Protein AF-A0A7S0F4C8-F1 (afdb_monomer)

Mean predicted aligned error: 11.94 Å

pLDDT: mean 73.4, std 19.39, range [22.91, 93.75]

Nearest PDB structures (foldseek):
  5lt9-assembly2_B  TM=7.303E-01  e=6.653E-06  Pseudomonas aeruginosa
  7k5n-assembly1_A-2  TM=6.698E-01  e=3.961E-06  Aeromonas caviae
  5lt9-assembly1_A  TM=7.091E-01  e=1.491E-05  Pseudomonas aeruginosa
  7w0w-assembly1_A  TM=8.535E-01  e=3.547E-04  Bacillus velezensis
  6mni-assembly1_B  TM=5.754E-01  e=1.882E-04  Pseudomonas syringae pv. actinidiae

InterPro domains:
  IPR013680 Voltage-dependent calcium channel, alpha-2/delta subunit, conserved region [PF08473] (16-188)
  IPR051173 Voltage-dependent calcium channel subunit alpha-2/delta [PTHR10166] (6-177)

Structure (mmCIF, N/CA/C/O backbone):
data_AF-A0A7S0F4C8-F1
#
_entry.id   AF-A0A7S0F4C8-F1
#
loop_
_atom_site.group_PDB
_atom_site.id
_atom_site.type_symbol
_atom_site.label_atom_id
_atom_site.label_alt_id
_atom_site.label_comp_id
_atom_site.label_asym_id
_atom_site.label_entity_id
_atom_site.label_seq_id
_atom_site.pdbx_PDB_ins_code
_atom_site.Cartn_x
_atom_site.Cartn_y
_atom_site.Cartn_z
_atom_site.occupancy
_atom_site.B_iso_or_equiv
_atom_site.auth_seq_id
_atom_site.auth_comp_id
_atom_site.auth_asym_id
_atom_site.auth_atom_id
_atom_site.pdbx_PDB_model_num
ATOM 1 N N . SER A 1 1 ? 18.163 10.941 -30.262 1.00 33.41 1 SER A N 1
ATOM 2 C CA . SER A 1 1 ? 17.916 10.508 -28.875 1.00 33.41 1 SER A CA 1
ATOM 3 C C . SER A 1 1 ? 16.804 11.375 -28.315 1.00 33.41 1 SER A C 1
ATOM 5 O O . SER A 1 1 ? 16.919 12.592 -28.351 1.00 33.41 1 SER A O 1
ATOM 7 N N . LEU A 1 2 ? 15.683 10.782 -27.909 1.00 24.12 2 LEU A N 1
ATOM 8 C CA . LEU A 1 2 ? 14.577 11.522 -27.297 1.00 24.12 2 LEU A CA 1
ATOM 9 C C . LEU A 1 2 ? 14.728 11.397 -25.779 1.00 24.12 2 LEU A C 1
ATOM 11 O O . LEU A 1 2 ? 14.494 10.332 -25.219 1.00 24.12 2 LEU A O 1
ATOM 15 N N . SER A 1 3 ? 15.211 12.470 -25.154 1.00 22.91 3 SER A N 1
ATOM 16 C CA . SER A 1 3 ? 15.301 12.618 -23.702 1.00 22.91 3 SER A CA 1
ATOM 17 C C . SER A 1 3 ? 13.947 13.083 -23.186 1.00 22.91 3 SER A C 1
ATOM 19 O O . SER A 1 3 ? 13.523 14.192 -23.509 1.00 22.91 3 SER A O 1
ATOM 21 N N . TRP A 1 4 ? 13.277 12.256 -22.390 1.00 25.80 4 TRP A N 1
ATOM 22 C CA . TRP A 1 4 ? 12.102 12.673 -21.633 1.00 25.80 4 TRP A CA 1
ATOM 23 C C . TRP A 1 4 ? 12.551 13.063 -20.230 1.00 25.80 4 TRP A C 1
ATOM 25 O O . TRP A 1 4 ? 12.993 12.218 -19.457 1.00 25.80 4 TRP A O 1
ATOM 35 N N . SER A 1 5 ? 12.451 14.350 -19.915 1.00 24.89 5 SER A N 1
ATOM 36 C CA . SER A 1 5 ? 12.674 14.874 -18.569 1.00 24.89 5 SER A CA 1
ATOM 37 C C . SER A 1 5 ? 11.317 15.202 -17.960 1.00 24.89 5 SER A C 1
ATOM 39 O O . SER A 1 5 ? 10.565 15.996 -18.526 1.00 24.89 5 SER A O 1
ATOM 41 N N . ILE A 1 6 ? 10.995 14.616 -16.807 1.00 34.00 6 ILE A N 1
ATOM 42 C CA . ILE A 1 6 ? 9.865 15.072 -15.994 1.00 34.00 6 ILE A CA 1
ATOM 43 C C . ILE A 1 6 ? 10.335 16.350 -15.300 1.00 34.00 6 ILE A C 1
ATOM 45 O O . ILE A 1 6 ? 11.079 16.300 -14.325 1.00 34.00 6 ILE A O 1
ATOM 49 N N . VAL A 1 7 ? 9.962 17.502 -15.854 1.00 31.48 7 VAL A N 1
ATOM 50 C CA . VAL A 1 7 ? 10.198 18.808 -15.232 1.00 31.48 7 VAL A CA 1
ATOM 51 C C . VAL A 1 7 ? 8.976 19.128 -14.370 1.00 31.48 7 VAL A C 1
ATOM 53 O O . VAL A 1 7 ? 7.895 19.323 -14.930 1.00 31.48 7 VAL A O 1
ATOM 56 N N . PRO A 1 8 ? 9.090 19.194 -13.032 1.00 35.38 8 PRO A N 1
ATOM 57 C CA . PRO A 1 8 ? 8.028 19.766 -12.227 1.00 35.38 8 PRO A CA 1
ATOM 58 C C . PRO A 1 8 ? 7.994 21.270 -12.511 1.00 35.38 8 PRO A C 1
ATOM 60 O O . PRO A 1 8 ? 8.950 21.994 -12.236 1.00 35.38 8 PRO A O 1
ATOM 63 N N . SER A 1 9 ? 6.907 21.741 -13.117 1.00 33.38 9 SER A N 1
ATOM 64 C CA . SER A 1 9 ? 6.678 23.163 -13.351 1.00 33.38 9 SER A CA 1
ATOM 65 C C . SER A 1 9 ? 6.459 23.869 -12.013 1.00 33.38 9 SER A C 1
ATOM 67 O O . SER A 1 9 ? 5.378 23.791 -11.428 1.00 33.38 9 SER A O 1
ATOM 69 N N . SER A 1 10 ? 7.483 24.558 -11.518 1.00 43.56 10 SER A N 1
ATOM 70 C CA . SER A 1 10 ? 7.377 25.474 -10.391 1.00 43.56 10 SER A CA 1
ATOM 71 C C . SER A 1 10 ? 6.980 26.864 -10.883 1.00 43.56 10 SER A C 1
ATOM 73 O O . SER A 1 10 ? 7.823 27.623 -11.333 1.00 43.56 10 SER A O 1
ATOM 75 N N . THR A 1 11 ? 5.701 27.218 -10.754 1.00 37.53 11 THR A N 1
ATOM 76 C CA . THR A 1 11 ? 5.249 28.611 -10.561 1.00 37.53 11 THR A CA 1
ATOM 77 C C . THR A 1 11 ? 3.772 28.613 -10.177 1.00 37.53 11 THR A C 1
ATOM 79 O O . THR A 1 11 ? 2.928 28.460 -11.049 1.00 37.53 11 THR A O 1
ATOM 82 N N . THR A 1 12 ? 3.466 28.763 -8.886 1.00 32.03 12 THR A N 1
ATOM 83 C CA . THR A 1 12 ? 2.734 29.919 -8.322 1.00 32.03 12 THR A CA 1
ATOM 84 C C . THR A 1 12 ? 2.506 29.702 -6.827 1.00 32.03 12 THR A C 1
ATOM 86 O O . THR A 1 12 ? 2.021 28.664 -6.391 1.00 32.03 12 THR A O 1
ATOM 89 N N . THR A 1 13 ? 2.880 30.707 -6.044 1.00 42.06 13 THR A N 1
ATOM 90 C CA . THR A 1 13 ? 2.649 30.837 -4.607 1.00 42.06 13 THR A CA 1
ATOM 91 C C . THR A 1 13 ? 1.155 30.881 -4.280 1.00 42.06 13 THR A C 1
ATOM 93 O O . THR A 1 13 ? 0.488 31.867 -4.589 1.00 42.06 13 THR A O 1
ATOM 96 N N . SER A 1 14 ? 0.650 29.869 -3.577 1.00 32.00 14 SER A N 1
ATOM 97 C CA . SER A 1 14 ? -0.510 29.997 -2.691 1.00 32.00 14 SER A CA 1
ATOM 98 C C . SER A 1 14 ? -0.402 28.963 -1.575 1.00 32.00 14 SER A C 1
ATOM 100 O O . SER A 1 14 ? -0.174 27.784 -1.831 1.00 32.00 14 SER A O 1
ATOM 102 N N . SER A 1 15 ? -0.537 29.429 -0.340 1.00 41.19 15 SER A N 1
ATOM 103 C CA . SER A 1 15 ? -0.490 28.684 0.916 1.00 41.19 15 SER A CA 1
ATOM 104 C C . SER A 1 15 ? -1.415 27.459 0.942 1.00 41.19 15 SER A C 1
ATOM 106 O O . SER A 1 15 ? -2.567 27.538 1.364 1.00 41.19 15 SER A O 1
ATOM 108 N N . SER A 1 16 ? -0.883 26.312 0.542 1.00 36.19 16 SER A N 1
ATOM 109 C CA . SER A 1 16 ? -1.373 24.988 0.913 1.00 36.19 16 SER A CA 1
ATOM 110 C C . SER A 1 16 ? -0.135 24.113 1.029 1.00 36.19 16 SER A C 1
ATOM 112 O O . SER A 1 16 ? 0.610 24.008 0.057 1.00 36.19 16 SER A O 1
ATOM 114 N N . SER A 1 17 ? 0.146 23.570 2.214 1.00 43.47 17 SER A N 1
ATOM 115 C CA . SER A 1 17 ? 1.200 22.571 2.420 1.00 43.47 17 SER A CA 1
ATOM 116 C C . SER A 1 17 ? 0.893 21.394 1.497 1.00 43.47 17 SER A C 1
ATOM 118 O O . SER A 1 17 ? -0.050 20.634 1.728 1.00 43.47 17 SER A O 1
ATOM 120 N N . SER A 1 18 ? 1.574 21.379 0.358 1.00 44.31 18 SER A N 1
ATOM 121 C CA . SER A 1 18 ? 1.142 20.655 -0.828 1.00 44.31 18 SER A CA 1
ATOM 122 C C . SER A 1 18 ? 1.469 19.172 -0.686 1.00 44.31 18 SER A C 1
ATOM 124 O O . SER A 1 18 ? 2.485 18.818 -0.096 1.00 44.31 18 SER A O 1
ATOM 126 N N . LEU A 1 19 ? 0.636 18.293 -1.255 1.00 49.34 19 LEU A N 1
ATOM 127 C CA . LEU A 1 19 ? 0.838 16.834 -1.291 1.00 49.34 19 LEU A CA 1
ATOM 128 C C . LEU A 1 19 ? 2.269 16.389 -1.666 1.00 49.34 19 LEU A C 1
ATOM 130 O O . LEU A 1 19 ? 2.651 15.266 -1.348 1.00 49.34 19 LEU A O 1
ATOM 134 N N . GLN A 1 20 ? 3.048 17.255 -2.320 1.00 55.69 20 GLN A N 1
ATOM 135 C CA . GLN A 1 20 ? 4.439 17.017 -2.699 1.00 55.69 20 GLN A CA 1
ATOM 136 C C . GLN A 1 20 ? 5.373 16.785 -1.502 1.00 55.69 20 GLN A C 1
ATOM 138 O O . GLN A 1 20 ? 6.298 15.992 -1.639 1.00 55.69 20 GLN A O 1
ATOM 143 N N . ASP A 1 21 ? 5.110 17.371 -0.329 1.00 60.28 21 ASP A N 1
ATOM 144 C CA . ASP A 1 21 ? 5.998 17.229 0.842 1.00 60.28 21 ASP A CA 1
ATOM 145 C C . ASP A 1 21 ? 5.898 15.847 1.514 1.00 60.28 21 ASP A C 1
ATOM 147 O O . ASP A 1 21 ? 6.783 15.450 2.270 1.00 60.28 21 ASP A O 1
ATOM 151 N N . ASN A 1 22 ? 4.830 15.091 1.233 1.00 67.06 22 ASN A N 1
ATOM 152 C CA . ASN A 1 22 ? 4.567 13.793 1.865 1.00 67.06 22 ASN A CA 1
ATOM 153 C C . ASN A 1 22 ? 4.733 12.600 0.907 1.00 67.06 22 ASN A C 1
ATOM 155 O O . ASN A 1 22 ? 4.557 11.442 1.306 1.00 67.06 22 ASN A O 1
ATOM 159 N N . VAL A 1 23 ? 5.079 12.874 -0.354 1.00 77.25 23 VAL A N 1
ATOM 160 C CA . VAL A 1 23 ? 5.494 11.860 -1.323 1.00 77.25 23 VAL A CA 1
ATOM 161 C C . VAL A 1 23 ? 6.977 11.596 -1.124 1.00 77.25 23 VAL A C 1
ATOM 163 O O . VAL A 1 23 ? 7.822 12.452 -1.355 1.00 77.25 23 VAL A O 1
ATOM 166 N N . GLN A 1 24 ? 7.287 10.378 -0.703 1.00 78.88 24 GLN A N 1
ATOM 167 C CA . GLN A 1 24 ? 8.646 9.971 -0.393 1.00 78.88 24 GLN A CA 1
ATOM 168 C C . GLN A 1 24 ? 9.428 9.620 -1.663 1.00 78.88 24 GLN A C 1
ATOM 170 O O . GLN A 1 24 ? 10.589 9.989 -1.820 1.00 78.88 24 GLN A O 1
ATOM 175 N N . SER A 1 25 ? 8.802 8.889 -2.585 1.00 83.06 25 SER A N 1
ATOM 176 C CA . SER A 1 25 ? 9.391 8.620 -3.899 1.00 83.06 25 SER A CA 1
ATOM 177 C C . SER A 1 25 ? 8.338 8.275 -4.936 1.00 83.06 25 SER A C 1
ATOM 179 O O . SER A 1 25 ? 7.313 7.682 -4.613 1.00 83.06 25 SER A O 1
ATOM 181 N N . ILE A 1 26 ? 8.618 8.612 -6.188 1.00 88.12 26 ILE A N 1
ATOM 182 C CA . ILE A 1 26 ? 7.882 8.165 -7.371 1.00 88.12 26 ILE A CA 1
ATOM 183 C C . ILE A 1 26 ? 8.816 7.245 -8.144 1.00 88.12 26 ILE A C 1
ATOM 185 O O . ILE A 1 26 ? 10.002 7.547 -8.277 1.00 88.12 26 ILE A O 1
ATOM 189 N N . PHE A 1 27 ? 8.306 6.132 -8.651 1.00 88.88 27 PHE A N 1
ATOM 190 C CA . PHE A 1 27 ? 9.119 5.175 -9.383 1.00 88.88 27 PHE A CA 1
ATOM 191 C C . PHE A 1 27 ? 8.388 4.564 -10.567 1.00 88.88 27 PHE A C 1
ATOM 193 O O . PHE A 1 27 ? 7.161 4.493 -10.602 1.00 88.88 27 PHE A O 1
ATOM 200 N N . LEU A 1 28 ? 9.180 4.090 -11.518 1.00 91.50 28 LEU A N 1
ATOM 201 C CA . LEU A 1 28 ? 8.763 3.293 -12.656 1.00 91.50 28 LEU A CA 1
ATOM 202 C C . LEU A 1 28 ? 9.700 2.090 -12.742 1.00 91.50 28 LEU A C 1
ATOM 204 O O . LEU A 1 28 ? 10.906 2.264 -12.893 1.00 91.50 28 LEU A O 1
ATOM 208 N N . ALA A 1 29 ? 9.143 0.891 -12.657 1.00 90.69 29 ALA A N 1
ATOM 209 C CA . ALA A 1 29 ? 9.857 -0.349 -12.913 1.00 90.69 29 ALA A CA 1
ATOM 210 C C . ALA A 1 29 ? 9.352 -0.966 -14.210 1.00 90.69 29 ALA A C 1
ATOM 212 O O . ALA A 1 29 ? 8.165 -1.261 -14.337 1.00 90.69 29 ALA A O 1
ATOM 213 N N . CYS A 1 30 ? 10.244 -1.136 -15.170 1.00 90.31 30 CYS A N 1
ATOM 214 C CA . CYS A 1 30 ? 9.946 -1.692 -16.478 1.00 90.31 30 CYS A CA 1
ATOM 215 C C . CYS A 1 30 ? 9.835 -3.226 -16.430 1.00 90.31 30 CYS A C 1
ATOM 217 O O . CYS A 1 30 ? 10.203 -3.868 -15.445 1.00 90.31 30 CYS A O 1
ATOM 219 N N . ASP A 1 31 ? 9.286 -3.823 -17.488 1.00 89.12 31 ASP A N 1
ATOM 220 C CA . ASP A 1 31 ? 9.198 -5.283 -17.668 1.00 89.12 31 ASP A CA 1
ATOM 221 C C . ASP A 1 31 ? 10.561 -5.964 -17.884 1.00 89.12 31 ASP A C 1
ATOM 223 O O . ASP A 1 31 ? 10.680 -7.173 -17.710 1.00 89.12 31 ASP A O 1
ATOM 227 N N . ASP A 1 32 ? 11.591 -5.190 -18.220 1.00 87.62 32 ASP A N 1
ATOM 228 C CA . ASP A 1 32 ? 12.968 -5.633 -18.448 1.00 87.62 32 ASP A CA 1
ATOM 229 C C . ASP A 1 32 ? 13.883 -5.512 -17.213 1.00 87.62 32 ASP A C 1
ATOM 231 O O . ASP A 1 32 ? 15.088 -5.743 -17.313 1.00 87.62 32 ASP A O 1
ATOM 235 N N . GLY A 1 33 ? 13.328 -5.148 -16.053 1.00 85.19 33 GLY A N 1
ATOM 236 C CA . GLY A 1 33 ? 14.079 -4.988 -14.805 1.00 85.19 33 GLY A CA 1
ATOM 237 C C . GLY A 1 33 ? 14.736 -3.619 -14.628 1.00 85.19 33 GLY A C 1
ATOM 238 O O . GLY A 1 33 ? 15.296 -3.349 -13.565 1.00 85.19 33 GLY A O 1
ATOM 239 N N . VAL A 1 34 ? 14.637 -2.714 -15.608 1.00 87.19 34 VAL A N 1
ATOM 240 C CA . VAL A 1 34 ? 15.100 -1.333 -15.433 1.00 87.19 34 VAL A CA 1
ATOM 241 C C . VAL A 1 34 ? 14.180 -0.599 -14.463 1.00 87.19 34 VAL A C 1
ATOM 243 O O . VAL A 1 34 ? 12.956 -0.626 -14.594 1.00 87.19 34 VAL A O 1
ATOM 246 N N . MET A 1 35 ? 14.769 0.116 -13.506 1.00 86.62 35 MET A N 1
ATOM 247 C CA . MET A 1 35 ? 14.034 0.909 -12.529 1.00 86.62 35 MET A CA 1
ATOM 248 C C . MET A 1 35 ? 14.494 2.363 -12.529 1.00 86.62 35 MET A C 1
ATOM 250 O O . MET A 1 35 ? 15.685 2.665 -12.475 1.00 86.62 35 MET A O 1
ATOM 254 N N . LEU A 1 36 ? 13.526 3.272 -12.548 1.00 87.31 36 LEU A N 1
ATOM 255 C CA . LEU A 1 36 ? 13.719 4.704 -12.373 1.00 87.31 36 LEU A CA 1
ATOM 256 C C . LEU A 1 36 ? 13.015 5.138 -11.091 1.00 87.31 36 LEU A C 1
ATOM 258 O O . LEU A 1 36 ? 11.861 4.781 -10.865 1.00 87.31 36 LEU A O 1
ATOM 262 N N . ILE A 1 37 ? 13.694 5.929 -10.266 1.00 85.38 37 ILE A N 1
ATOM 263 C CA . ILE A 1 37 ? 13.174 6.444 -8.999 1.00 85.38 37 ILE A CA 1
ATOM 264 C C . ILE A 1 37 ? 13.490 7.933 -8.868 1.00 85.38 37 ILE A C 1
ATOM 266 O O . ILE A 1 37 ? 14.560 8.395 -9.269 1.00 85.38 37 ILE A O 1
ATOM 270 N N . PHE A 1 38 ? 12.567 8.684 -8.280 1.00 81.88 38 PHE A N 1
ATOM 271 C CA . PHE A 1 38 ? 12.762 10.073 -7.902 1.00 81.88 38 PHE A CA 1
ATOM 272 C C . PHE A 1 38 ? 12.271 10.316 -6.464 1.00 81.88 38 PHE A C 1
ATOM 274 O O . PHE A 1 38 ? 11.153 9.902 -6.153 1.00 81.88 38 PHE A O 1
ATOM 281 N N . PRO A 1 39 ? 13.043 11.002 -5.598 1.00 79.69 39 PRO A N 1
ATOM 282 C CA . PRO A 1 39 ? 14.425 11.437 -5.822 1.00 79.69 39 PRO A CA 1
ATOM 283 C C . PRO A 1 39 ? 15.365 10.235 -6.011 1.00 79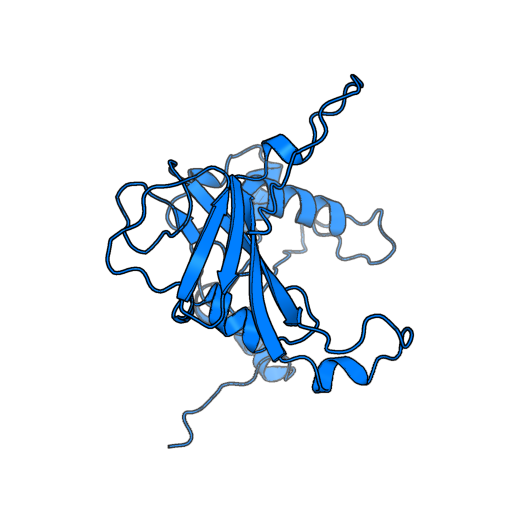.69 39 PRO A C 1
ATOM 285 O O . PRO A 1 39 ? 15.044 9.128 -5.582 1.00 79.69 39 PRO A O 1
ATOM 288 N N . GLY A 1 40 ? 16.494 10.447 -6.694 1.00 71.94 40 GLY A N 1
ATOM 289 C CA . GLY A 1 40 ? 17.472 9.388 -6.963 1.00 71.94 40 GLY A CA 1
ATOM 290 C C . GLY A 1 40 ? 17.999 8.762 -5.669 1.00 71.94 40 GLY A C 1
ATOM 291 O O . GLY A 1 40 ? 18.259 9.472 -4.696 1.00 71.94 40 GLY A O 1
ATOM 292 N N . GLN A 1 41 ? 18.134 7.437 -5.652 1.00 68.69 41 GLN A N 1
ATOM 293 C CA . GLN A 1 41 ? 18.539 6.661 -4.477 1.00 68.69 41 GLN A CA 1
ATOM 294 C C . GLN A 1 41 ? 19.593 5.623 -4.849 1.00 68.69 41 GLN A C 1
ATOM 296 O O . GLN A 1 41 ? 19.694 5.219 -6.007 1.00 68.69 41 GLN A O 1
ATOM 301 N N . VAL A 1 42 ? 20.388 5.227 -3.857 1.00 64.94 42 VAL A N 1
ATOM 302 C CA . VAL A 1 42 ? 21.375 4.156 -4.002 1.00 64.94 42 VAL A CA 1
ATOM 303 C C . VAL A 1 42 ? 20.662 2.829 -3.783 1.00 64.94 42 VAL A C 1
ATOM 305 O O . VAL A 1 42 ? 19.989 2.651 -2.769 1.00 64.94 42 VAL A O 1
ATOM 308 N N . PHE A 1 43 ? 20.803 1.921 -4.742 1.00 64.06 43 PHE A N 1
ATOM 309 C CA . PHE A 1 43 ? 20.264 0.569 -4.674 1.00 64.06 43 PHE A CA 1
ATOM 310 C C . PHE A 1 43 ? 21.376 -0.426 -4.350 1.00 64.06 43 PHE A C 1
ATOM 312 O O . PHE A 1 43 ? 22.546 -0.152 -4.609 1.00 64.06 43 PHE A O 1
ATOM 319 N N . ASP A 1 44 ? 20.995 -1.572 -3.792 1.00 62.41 44 ASP A N 1
ATOM 320 C CA . ASP A 1 44 ? 21.871 -2.742 -3.742 1.00 62.41 44 ASP A CA 1
ATOM 321 C C . ASP A 1 44 ? 22.004 -3.335 -5.159 1.00 62.41 44 ASP A C 1
ATOM 323 O O . ASP A 1 44 ? 21.037 -3.346 -5.927 1.00 62.41 44 ASP A O 1
ATOM 327 N N . ASP A 1 45 ? 23.191 -3.827 -5.513 1.00 51.75 45 ASP A N 1
ATOM 328 C CA . ASP A 1 45 ? 23.586 -4.185 -6.886 1.00 51.75 45 ASP A CA 1
ATOM 329 C C . ASP A 1 45 ? 22.790 -5.375 -7.470 1.00 51.75 45 ASP A C 1
ATOM 331 O O . ASP A 1 45 ? 22.837 -5.634 -8.673 1.00 51.75 45 ASP A O 1
ATOM 335 N N . PHE A 1 46 ? 22.032 -6.099 -6.638 1.00 58.44 46 PHE A N 1
ATOM 336 C CA . PHE A 1 46 ? 21.293 -7.319 -7.008 1.00 58.44 46 PHE A CA 1
ATOM 337 C C . PHE A 1 46 ? 19.770 -7.174 -6.939 1.00 58.44 46 PHE A C 1
ATOM 339 O O . PHE A 1 46 ? 19.033 -8.164 -6.942 1.00 58.44 46 PHE A O 1
ATOM 346 N N . ALA A 1 47 ? 19.281 -5.945 -6.831 1.00 67.75 47 ALA A N 1
ATOM 347 C CA . ALA A 1 47 ? 17.889 -5.687 -6.528 1.00 67.75 47 ALA A CA 1
ATOM 348 C C . ALA A 1 47 ? 17.036 -5.648 -7.819 1.00 67.75 47 ALA A C 1
ATOM 350 O O . ALA A 1 47 ? 16.936 -4.620 -8.483 1.00 67.75 47 ALA A O 1
ATOM 351 N N . ASP A 1 48 ? 16.374 -6.763 -8.156 1.00 83.06 48 ASP A N 1
ATOM 352 C CA . ASP A 1 48 ? 15.423 -6.843 -9.279 1.00 83.06 48 ASP A CA 1
ATOM 353 C C . ASP A 1 48 ? 14.023 -6.321 -8.869 1.00 83.06 48 ASP A C 1
ATOM 355 O O . ASP A 1 48 ? 13.388 -6.899 -7.969 1.00 83.06 48 ASP A O 1
ATOM 359 N N . PRO A 1 49 ? 13.505 -5.248 -9.504 1.00 85.31 49 PRO A N 1
ATOM 360 C CA . PRO A 1 49 ? 12.181 -4.710 -9.204 1.00 85.31 49 PRO A CA 1
ATOM 361 C C . PRO A 1 49 ? 11.037 -5.650 -9.613 1.00 85.31 49 PRO A C 1
ATOM 363 O O . PRO A 1 49 ? 9.969 -5.600 -9.005 1.00 85.31 49 PRO A O 1
ATOM 366 N N . THR A 1 50 ? 11.237 -6.518 -10.610 1.00 88.00 50 THR A N 1
ATOM 367 C CA . THR A 1 50 ? 10.189 -7.407 -11.141 1.00 88.00 50 THR A CA 1
ATOM 368 C C . THR A 1 50 ? 9.833 -8.535 -10.175 1.00 88.00 50 THR A C 1
ATOM 370 O O . THR A 1 50 ? 8.713 -9.046 -10.181 1.00 88.00 50 THR A O 1
ATOM 373 N N . MET A 1 51 ? 10.762 -8.865 -9.278 1.00 87.06 51 MET A N 1
ATOM 374 C CA . MET A 1 51 ? 10.594 -9.876 -8.234 1.00 87.06 51 MET A CA 1
ATOM 375 C C . MET A 1 51 ? 9.951 -9.312 -6.962 1.00 87.06 51 MET A C 1
ATOM 377 O O . MET A 1 51 ? 9.672 -10.052 -6.016 1.00 87.06 51 MET A O 1
ATOM 381 N N . GLN A 1 52 ? 9.704 -8.002 -6.908 1.00 84.12 52 GLN A N 1
ATOM 382 C CA . GLN A 1 52 ? 9.138 -7.371 -5.725 1.00 84.12 52 GLN A CA 1
ATOM 383 C C . GLN A 1 52 ? 7.642 -7.652 -5.594 1.00 84.12 52 GLN A C 1
ATOM 385 O O . GLN A 1 52 ? 6.889 -7.615 -6.567 1.00 84.12 52 GLN A O 1
ATOM 390 N N . ARG A 1 53 ? 7.178 -7.839 -4.352 1.00 84.38 53 ARG A N 1
ATOM 391 C CA . ARG A 1 53 ? 5.758 -8.086 -4.053 1.00 84.38 53 ARG A CA 1
ATOM 392 C C . ARG A 1 53 ? 4.852 -7.001 -4.637 1.00 84.38 53 ARG A C 1
ATOM 394 O O . ARG A 1 53 ? 3.877 -7.333 -5.295 1.00 84.38 53 ARG A O 1
ATOM 401 N N . TRP A 1 54 ? 5.197 -5.721 -4.471 1.00 86.25 54 TRP A N 1
ATOM 402 C CA . TRP A 1 54 ? 4.404 -4.614 -5.022 1.00 86.25 54 TRP A CA 1
ATOM 403 C C . TRP A 1 54 ? 4.309 -4.671 -6.554 1.00 86.25 54 TRP A C 1
ATOM 405 O O . TRP A 1 54 ? 3.268 -4.322 -7.108 1.00 86.25 54 TRP A O 1
ATOM 415 N N . TYR A 1 55 ? 5.344 -5.158 -7.245 1.00 89.62 55 TYR A N 1
ATOM 416 C CA . TYR A 1 55 ? 5.347 -5.308 -8.699 1.00 89.62 55 TYR A CA 1
ATOM 417 C C . TYR A 1 55 ? 4.414 -6.448 -9.111 1.00 89.62 55 TYR A C 1
ATOM 419 O O . TYR A 1 55 ? 3.446 -6.234 -9.842 1.00 89.62 55 TYR A O 1
ATOM 427 N N . LEU A 1 56 ? 4.635 -7.638 -8.548 1.00 90.06 56 LEU A N 1
ATOM 428 C CA . LEU A 1 56 ? 3.848 -8.840 -8.828 1.00 90.06 56 LEU A CA 1
ATOM 429 C C . LEU A 1 56 ? 2.363 -8.651 -8.483 1.00 90.06 56 LEU A C 1
ATOM 431 O O . LEU A 1 56 ? 1.495 -8.969 -9.296 1.00 90.06 56 LEU A O 1
ATOM 435 N N . SER A 1 57 ? 2.056 -8.084 -7.314 1.00 87.81 57 SER A N 1
ATOM 436 C CA . SER A 1 57 ? 0.681 -7.796 -6.887 1.00 87.81 57 SER A CA 1
ATOM 437 C C . SER A 1 57 ? -0.011 -6.777 -7.794 1.00 87.81 57 SER A C 1
ATOM 439 O O . SER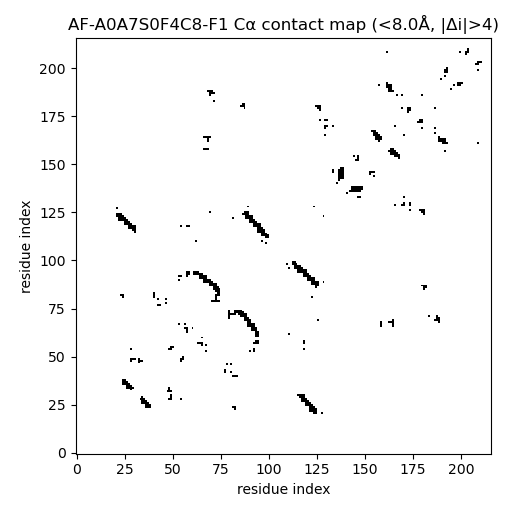 A 1 57 ? -1.228 -6.856 -7.966 1.00 87.81 57 SER A O 1
ATOM 441 N N . THR A 1 58 ? 0.742 -5.853 -8.402 1.00 90.50 58 THR A N 1
ATOM 442 C CA . THR A 1 58 ? 0.201 -4.888 -9.371 1.00 90.50 58 THR A CA 1
ATOM 443 C C . THR A 1 58 ? -0.072 -5.529 -10.723 1.00 90.50 58 THR A C 1
ATOM 445 O O . THR A 1 58 ? -1.119 -5.282 -11.318 1.00 90.50 58 THR A O 1
ATOM 448 N N . LEU A 1 59 ? 0.817 -6.409 -11.192 1.00 89.75 59 LEU A N 1
ATOM 449 C CA . LEU A 1 59 ? 0.610 -7.134 -12.446 1.00 89.75 59 LEU A CA 1
ATOM 450 C C . LEU A 1 59 ? -0.635 -8.020 -12.425 1.00 89.75 59 LEU A C 1
ATOM 452 O O . LEU A 1 59 ? -1.341 -8.107 -13.429 1.00 89.75 59 LEU A O 1
ATOM 456 N N . ARG A 1 60 ? -0.947 -8.641 -11.281 1.00 87.62 60 ARG A N 1
ATOM 457 C CA . ARG A 1 60 ? -2.176 -9.441 -11.130 1.00 87.62 60 ARG A CA 1
ATOM 458 C C . ARG A 1 60 ? -3.456 -8.603 -11.247 1.00 87.62 60 ARG A C 1
ATOM 460 O O . ARG A 1 60 ? -4.523 -9.158 -11.489 1.00 87.62 60 ARG A O 1
ATOM 467 N N . ARG A 1 61 ? -3.358 -7.278 -11.108 1.00 82.94 61 ARG A N 1
ATOM 468 C CA . ARG A 1 61 ? -4.478 -6.330 -11.077 1.00 82.94 61 ARG A CA 1
ATOM 469 C C . ARG A 1 61 ? -4.433 -5.355 -12.244 1.00 82.94 61 ARG A C 1
ATOM 471 O O . ARG A 1 61 ? -4.381 -4.134 -12.087 1.00 82.94 61 ARG A O 1
ATOM 478 N N . ALA A 1 62 ? -4.492 -5.911 -13.449 1.00 75.62 62 ALA A N 1
ATOM 479 C CA . ALA A 1 62 ? -4.514 -5.102 -14.654 1.00 75.62 62 ALA A CA 1
ATOM 480 C C . ALA A 1 62 ? -5.701 -4.118 -14.655 1.00 75.62 62 ALA A C 1
ATOM 482 O O . ALA A 1 62 ? -6.859 -4.512 -14.525 1.00 75.62 62 ALA A O 1
ATOM 483 N N . GLY A 1 63 ? -5.402 -2.824 -14.804 1.00 77.19 63 GLY A N 1
ATOM 484 C CA . GLY A 1 63 ? -6.406 -1.756 -14.850 1.00 77.19 63 GLY A CA 1
ATOM 485 C C . GLY A 1 63 ? -6.900 -1.251 -13.489 1.00 77.19 63 GLY A C 1
ATOM 486 O O . GLY A 1 63 ? -7.818 -0.433 -13.465 1.00 77.19 63 GLY A O 1
ATOM 487 N N . GLN A 1 64 ? -6.312 -1.693 -12.373 1.00 86.94 64 GLN A N 1
ATOM 488 C CA . GLN A 1 64 ? -6.659 -1.221 -11.029 1.00 86.94 64 GLN A CA 1
ATOM 489 C C . GLN A 1 64 ? -5.451 -0.617 -10.308 1.00 86.94 64 GLN A C 1
ATOM 491 O O . GLN A 1 64 ? -4.306 -1.007 -10.530 1.00 86.94 64 GLN A O 1
ATOM 496 N N . VAL A 1 65 ? -5.724 0.333 -9.411 1.00 90.81 65 VAL A N 1
ATOM 497 C CA . VAL A 1 65 ? -4.718 0.842 -8.473 1.00 90.81 65 VAL A CA 1
ATOM 498 C C . VAL A 1 65 ? -4.551 -0.169 -7.345 1.00 90.81 65 VAL A C 1
ATOM 500 O O . VAL A 1 65 ? -5.527 -0.591 -6.728 1.00 90.81 65 VAL A O 1
ATOM 503 N N . CYS A 1 66 ? -3.306 -0.534 -7.075 1.00 91.75 66 CYS A N 1
ATOM 504 C CA . CYS A 1 66 ? -2.913 -1.440 -6.011 1.00 91.75 66 CYS A CA 1
ATOM 505 C C . CYS A 1 66 ? -2.329 -0.656 -4.847 1.00 91.75 66 CYS A C 1
ATOM 507 O O . CYS A 1 66 ? -1.595 0.312 -5.040 1.00 91.75 66 CYS A O 1
ATOM 509 N N . ILE A 1 67 ? -2.639 -1.099 -3.635 1.00 93.44 67 ILE A N 1
ATOM 510 C CA . ILE A 1 67 ? -2.089 -0.546 -2.403 1.00 93.44 67 ILE A CA 1
ATOM 511 C C . ILE A 1 67 ? -1.403 -1.703 -1.697 1.00 93.44 67 ILE A C 1
ATOM 513 O O . ILE A 1 67 ? -2.044 -2.692 -1.355 1.00 93.44 67 ILE A O 1
ATOM 517 N N . SER A 1 68 ? -0.087 -1.604 -1.548 1.00 90.06 68 SER A N 1
ATOM 518 C CA . SER A 1 68 ? 0.699 -2.628 -0.869 1.00 90.06 68 SER A CA 1
ATOM 519 C C . SER A 1 68 ? 0.629 -2.432 0.647 1.00 90.06 68 SER A C 1
ATOM 521 O O . SER A 1 68 ? 0.589 -1.281 1.097 1.00 90.06 68 SER A O 1
ATOM 523 N N . PRO A 1 69 ? 0.683 -3.520 1.436 1.00 89.69 69 PRO A N 1
ATOM 524 C CA . PRO A 1 69 ? 0.786 -3.431 2.887 1.00 89.69 69 PRO A CA 1
ATOM 525 C C . PRO A 1 69 ? 1.966 -2.555 3.345 1.00 89.69 69 PRO A C 1
ATOM 527 O O . PRO A 1 69 ? 2.979 -2.473 2.633 1.00 89.69 69 PRO A O 1
ATOM 530 N N . PRO A 1 70 ? 1.857 -1.905 4.519 1.00 88.12 70 PRO A N 1
ATOM 531 C CA . PRO A 1 70 ? 2.909 -1.055 5.059 1.00 88.12 70 PRO A CA 1
ATOM 532 C C . PRO A 1 70 ? 4.202 -1.843 5.187 1.00 88.12 70 PRO A C 1
ATOM 534 O O . PRO A 1 70 ? 4.207 -2.964 5.677 1.00 88.12 70 PRO A O 1
ATOM 537 N N . ARG A 1 71 ? 5.316 -1.257 4.756 1.00 82.44 71 ARG A N 1
ATOM 538 C CA . ARG A 1 71 ? 6.639 -1.880 4.866 1.00 82.44 71 ARG A CA 1
ATOM 539 C C . ARG A 1 71 ? 7.606 -0.945 5.561 1.00 82.44 71 ARG A C 1
ATOM 541 O O . ARG A 1 71 ? 7.607 0.261 5.305 1.00 82.44 71 ARG A O 1
ATOM 548 N N . ALA A 1 72 ? 8.450 -1.514 6.414 1.00 77.06 72 ALA A N 1
ATOM 549 C CA . ALA A 1 72 ? 9.559 -0.772 6.980 1.00 77.06 72 ALA A CA 1
ATOM 550 C C . ALA A 1 72 ? 10.586 -0.452 5.895 1.00 77.06 72 ALA A C 1
ATOM 552 O O . ALA A 1 72 ? 10.913 -1.274 5.033 1.00 77.06 72 ALA A O 1
ATOM 553 N N . VAL A 1 73 ? 11.106 0.758 5.983 1.00 71.25 73 VAL A N 1
ATOM 554 C CA . VAL A 1 73 ? 12.246 1.229 5.228 1.00 71.25 73 VAL A CA 1
ATOM 555 C C . VAL A 1 73 ? 13.344 1.576 6.204 1.00 71.25 73 VAL A C 1
ATOM 557 O O . VAL A 1 73 ? 13.115 2.287 7.181 1.00 71.25 73 VAL A O 1
ATOM 560 N N . SER A 1 74 ? 14.535 1.054 5.936 1.00 60.06 74 SER A N 1
ATOM 561 C CA . SER A 1 74 ? 15.742 1.422 6.655 1.00 60.06 74 SER A CA 1
ATOM 562 C C . SER A 1 74 ? 16.907 1.475 5.684 1.00 60.06 74 SER A C 1
ATOM 564 O O . SER A 1 74 ? 17.079 0.565 4.878 1.00 60.06 74 SER A O 1
ATOM 566 N N . ALA A 1 75 ? 17.784 2.461 5.868 1.00 52.34 75 ALA A N 1
ATOM 567 C CA . ALA A 1 75 ? 19.078 2.533 5.189 1.00 52.34 75 ALA A CA 1
ATOM 568 C C . ALA A 1 75 ? 19.945 1.265 5.367 1.00 52.34 75 ALA A C 1
ATOM 570 O O . ALA A 1 75 ? 20.878 1.051 4.604 1.00 52.34 75 ALA A O 1
ATOM 571 N N . SER A 1 76 ? 19.655 0.432 6.374 1.00 46.12 76 SER A N 1
ATOM 572 C CA . SER A 1 76 ? 20.352 -0.830 6.644 1.00 46.12 76 SER A CA 1
ATOM 573 C C . SER A 1 76 ? 19.642 -2.085 6.124 1.00 46.12 76 SER A C 1
ATOM 575 O O . SER A 1 76 ? 20.182 -3.177 6.293 1.00 46.12 76 SER A O 1
ATOM 577 N N . ASN A 1 77 ? 18.434 -1.972 5.553 1.00 50.19 77 ASN A N 1
ATOM 578 C CA . ASN A 1 77 ? 17.685 -3.126 5.058 1.00 50.19 77 ASN A CA 1
ATOM 579 C C . ASN A 1 77 ? 17.709 -3.179 3.514 1.00 50.19 77 ASN A C 1
ATOM 581 O O . ASN A 1 77 ? 17.020 -2.372 2.878 1.00 50.19 77 ASN A O 1
ATOM 585 N N . PRO A 1 78 ? 18.429 -4.149 2.914 1.00 44.50 78 PRO A N 1
ATOM 586 C CA . PRO A 1 78 ? 18.604 -4.256 1.464 1.00 44.50 78 PRO A CA 1
ATOM 587 C C . PRO A 1 78 ? 17.305 -4.567 0.704 1.00 44.50 78 PRO A C 1
ATOM 589 O O . PRO A 1 78 ? 17.230 -4.339 -0.498 1.00 44.50 78 PRO A O 1
ATOM 592 N N . THR A 1 79 ? 16.243 -5.030 1.376 1.00 48.31 79 THR A N 1
ATOM 593 C CA . THR A 1 79 ? 14.943 -5.276 0.726 1.00 48.31 79 THR A CA 1
ATOM 594 C C . THR A 1 79 ? 14.034 -4.049 0.715 1.00 48.31 79 THR A C 1
ATOM 596 O O . THR A 1 79 ? 12.948 -4.082 0.132 1.00 48.31 79 THR A O 1
ATOM 599 N N . SER A 1 80 ? 14.423 -2.954 1.377 1.00 53.19 80 SER A N 1
ATOM 600 C CA . SER A 1 80 ? 13.624 -1.733 1.398 1.00 53.19 80 SER A CA 1
ATOM 601 C C . SER A 1 80 ? 14.021 -0.812 0.250 1.00 53.19 80 SER A C 1
ATOM 603 O O . SER A 1 80 ? 14.758 0.148 0.409 1.00 53.19 80 SER A O 1
ATOM 605 N N . PHE A 1 81 ? 13.486 -1.125 -0.929 1.00 53.38 81 PHE A N 1
ATOM 606 C CA . PHE A 1 81 ? 13.770 -0.497 -2.228 1.00 53.38 81 PHE A CA 1
ATOM 607 C C . PHE A 1 81 ? 13.596 1.020 -2.342 1.00 53.38 81 PHE A C 1
ATOM 609 O O . PHE A 1 81 ? 13.723 1.578 -3.426 1.00 53.38 81 PHE A O 1
ATOM 616 N N . PHE A 1 82 ? 13.218 1.708 -1.281 1.00 54.03 82 PHE A N 1
ATOM 617 C CA . PHE A 1 82 ? 12.853 3.097 -1.400 1.00 54.03 82 PHE A CA 1
ATOM 618 C C . PHE A 1 82 ? 13.098 3.757 -0.065 1.00 54.03 82 PHE A C 1
ATOM 620 O O . PHE A 1 82 ? 12.252 3.598 0.809 1.00 54.03 82 PHE A O 1
ATOM 627 N N . LEU A 1 83 ? 14.201 4.496 0.040 1.00 53.38 83 LEU A N 1
ATOM 628 C CA . LEU A 1 83 ? 14.373 5.818 0.654 1.00 53.38 83 LEU A CA 1
ATOM 629 C C . LEU A 1 83 ? 15.704 5.930 1.390 1.00 53.38 83 LEU A C 1
ATOM 631 O O . LEU A 1 83 ? 16.084 5.079 2.188 1.00 53.38 83 LEU A O 1
ATOM 635 N N . ASN A 1 84 ? 16.345 7.082 1.208 1.00 50.34 84 ASN A N 1
ATOM 636 C CA . ASN A 1 84 ? 17.309 7.611 2.164 1.00 50.34 84 ASN A CA 1
ATOM 637 C C . ASN A 1 84 ? 16.529 8.028 3.431 1.00 50.34 84 ASN A C 1
ATOM 639 O O . ASN A 1 84 ? 16.234 9.205 3.617 1.00 50.34 84 ASN A O 1
ATOM 643 N N . GLY A 1 85 ? 16.098 7.069 4.254 1.00 55.69 85 GLY A N 1
ATOM 644 C CA . GLY A 1 85 ? 15.266 7.339 5.428 1.00 55.69 85 GLY A CA 1
ATOM 645 C C . GLY A 1 85 ? 14.961 6.099 6.270 1.00 55.69 85 GLY A C 1
ATOM 646 O O . GLY A 1 85 ? 15.127 4.966 5.825 1.00 55.69 85 GLY A O 1
ATOM 647 N N . GLN A 1 86 ? 14.529 6.328 7.510 1.00 65.31 86 GLN A N 1
ATOM 648 C CA . GLN A 1 86 ? 13.943 5.312 8.386 1.00 65.31 86 GLN A CA 1
ATOM 649 C C . GLN A 1 86 ? 12.452 5.612 8.543 1.00 65.31 86 GLN A C 1
ATOM 651 O O . GLN A 1 86 ? 12.085 6.764 8.767 1.00 65.31 86 GLN A O 1
ATOM 656 N N . GLY A 1 87 ? 11.595 4.601 8.420 1.00 77.06 87 GLY A N 1
ATOM 657 C CA . GLY A 1 87 ? 10.159 4.763 8.645 1.00 77.06 87 GLY A CA 1
ATOM 658 C C . GLY A 1 87 ? 9.320 3.652 8.029 1.00 77.06 87 GLY A C 1
ATOM 659 O O . GLY A 1 87 ? 9.844 2.643 7.566 1.00 77.06 87 GLY A O 1
ATOM 660 N N . ILE A 1 88 ? 8.002 3.840 8.015 1.00 82.44 88 ILE A N 1
ATOM 661 C CA . ILE A 1 88 ? 7.046 2.909 7.407 1.00 82.44 88 ILE A CA 1
ATOM 662 C C . ILE A 1 88 ? 6.391 3.607 6.219 1.00 82.44 88 ILE A C 1
ATOM 664 O O . ILE A 1 88 ? 5.944 4.753 6.333 1.00 82.44 88 ILE A O 1
ATOM 668 N N . VAL A 1 89 ? 6.333 2.919 5.081 1.00 84.75 89 VAL A N 1
ATOM 669 C CA . VAL A 1 89 ? 5.747 3.455 3.849 1.00 84.75 89 VAL A CA 1
ATOM 670 C C . VAL A 1 89 ? 4.678 2.542 3.283 1.00 84.75 89 VAL A C 1
ATOM 672 O O . VAL A 1 89 ? 4.737 1.322 3.435 1.00 84.75 89 VAL A O 1
ATOM 675 N N . ILE A 1 90 ? 3.741 3.162 2.574 1.00 88.94 90 ILE A N 1
ATOM 676 C CA . ILE A 1 90 ? 2.743 2.495 1.743 1.00 88.94 90 ILE A CA 1
ATOM 677 C C . ILE A 1 90 ? 3.104 2.739 0.285 1.00 88.94 90 ILE A C 1
ATOM 679 O O . ILE A 1 90 ? 3.407 3.868 -0.109 1.00 88.94 90 ILE A O 1
ATOM 683 N N . THR A 1 91 ? 3.051 1.678 -0.514 1.00 90.25 91 THR A N 1
ATOM 684 C CA . THR A 1 91 ? 3.264 1.750 -1.959 1.00 90.25 91 THR A CA 1
ATOM 685 C C . THR A 1 91 ? 1.918 1.713 -2.666 1.00 90.25 91 THR A C 1
ATOM 687 O O . THR A 1 91 ? 1.176 0.741 -2.530 1.00 90.25 91 THR A O 1
ATOM 690 N N . ILE A 1 92 ? 1.618 2.758 -3.435 1.00 93.19 92 ILE A N 1
ATOM 691 C CA . ILE A 1 92 ? 0.448 2.828 -4.311 1.00 93.19 92 ILE A CA 1
ATOM 692 C C . ILE A 1 92 ? 0.950 2.684 -5.745 1.00 93.19 92 ILE A C 1
ATOM 694 O O . ILE A 1 92 ? 1.797 3.469 -6.171 1.00 93.19 92 ILE A O 1
ATOM 698 N N . SER A 1 93 ? 0.463 1.696 -6.488 1.00 93.12 93 SER A N 1
ATOM 699 C CA . SER A 1 93 ? 1.012 1.333 -7.798 1.00 93.12 93 SER A CA 1
ATOM 700 C C . SER A 1 93 ? -0.062 0.961 -8.814 1.00 93.12 93 SER A C 1
ATOM 702 O O . SER A 1 93 ? -1.174 0.572 -8.469 1.00 93.12 93 SER A O 1
ATOM 704 N N . THR A 1 94 ? 0.260 1.101 -10.096 1.00 93.75 94 THR A N 1
ATOM 705 C CA . THR A 1 94 ? -0.595 0.677 -11.210 1.00 93.75 94 THR A CA 1
ATOM 706 C C . THR A 1 94 ? 0.254 0.274 -12.413 1.00 93.75 94 THR A C 1
ATOM 708 O O . THR A 1 94 ? 1.419 0.664 -12.531 1.00 93.75 94 THR A O 1
ATOM 711 N N . ILE A 1 95 ? -0.324 -0.521 -13.311 1.00 91.94 95 ILE A N 1
ATOM 712 C CA . ILE A 1 95 ? 0.351 -0.937 -14.540 1.00 91.94 95 ILE A CA 1
ATOM 713 C C . ILE A 1 95 ? 0.406 0.202 -15.560 1.00 91.94 95 ILE A C 1
ATOM 715 O O . ILE A 1 95 ? -0.537 0.978 -15.726 1.00 91.94 95 ILE A O 1
ATOM 719 N N . VAL A 1 96 ? 1.510 0.259 -16.294 1.00 88.75 96 VAL A N 1
ATOM 720 C CA . VAL A 1 96 ? 1.684 1.103 -17.471 1.00 88.75 96 VAL A CA 1
ATOM 721 C C . VAL A 1 96 ? 1.714 0.194 -18.690 1.00 88.75 96 VAL A C 1
ATOM 723 O O . VAL A 1 96 ? 2.549 -0.705 -18.789 1.00 88.75 96 VAL A O 1
ATOM 726 N N . ASN A 1 97 ? 0.811 0.445 -19.633 1.00 85.19 97 ASN A N 1
ATOM 727 C CA . ASN A 1 97 ? 0.722 -0.300 -20.884 1.00 85.19 97 ASN A CA 1
ATOM 728 C C . ASN A 1 97 ? 1.133 0.579 -22.062 1.00 85.19 97 ASN A C 1
ATOM 730 O O . ASN A 1 97 ? 0.776 1.755 -22.138 1.00 85.19 97 ASN A O 1
ATOM 734 N N . HIS A 1 98 ? 1.823 -0.016 -23.029 1.00 71.44 98 HIS A N 1
ATOM 735 C CA . HIS A 1 98 ? 2.104 0.614 -24.308 1.00 71.44 98 HIS A CA 1
ATOM 736 C C . HIS A 1 98 ? 0.915 0.418 -25.259 1.00 71.44 98 HIS A C 1
ATOM 738 O O . HIS A 1 98 ? 0.669 -0.697 -25.729 1.00 71.44 98 HIS A O 1
ATOM 744 N N . SE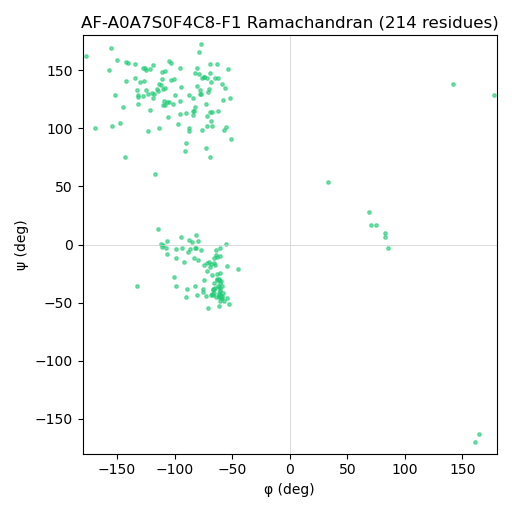R A 1 99 ? 0.187 1.491 -25.588 1.00 63.41 99 SER A N 1
ATOM 745 C CA . SER A 1 99 ? -0.843 1.438 -26.636 1.00 63.41 99 SER A CA 1
ATOM 746 C C . SER A 1 99 ? -0.202 1.478 -28.026 1.00 63.41 99 SER A C 1
ATOM 748 O O . SER A 1 99 ? 0.660 2.311 -28.301 1.00 63.41 99 SER A O 1
ATOM 750 N N . LYS A 1 100 ? -0.626 0.588 -28.931 1.00 58.03 100 LYS A N 1
ATOM 751 C CA . LYS A 1 100 ? -0.164 0.573 -30.333 1.00 58.03 100 LYS A CA 1
ATOM 752 C C . LYS A 1 100 ? -0.904 1.571 -31.237 1.00 58.03 100 LYS A C 1
ATOM 754 O O . LYS A 1 100 ? -0.536 1.696 -32.401 1.00 58.03 100 LYS A O 1
ATOM 759 N N . SER A 1 101 ? -1.904 2.305 -30.741 1.00 49.03 101 SER A N 1
ATOM 760 C CA . SER A 1 101 ? -2.650 3.276 -31.552 1.00 49.03 101 SER A CA 1
ATOM 761 C C . SER A 1 101 ? -3.121 4.464 -30.715 1.00 49.03 101 SER A C 1
ATOM 763 O O . SER A 1 101 ? -4.094 4.378 -29.977 1.00 49.03 101 SER A O 1
ATOM 765 N N . ALA A 1 102 ? -2.463 5.615 -30.865 1.00 50.16 102 ALA A N 1
ATOM 766 C CA . ALA A 1 102 ? -2.952 6.895 -30.339 1.00 50.16 102 ALA A CA 1
ATOM 767 C C . ALA A 1 102 ? -4.011 7.552 -31.255 1.00 50.16 102 ALA A C 1
ATOM 769 O O . ALA A 1 102 ? -4.360 8.714 -31.058 1.00 50.16 102 ALA A O 1
ATOM 770 N N . LYS A 1 103 ? -4.496 6.849 -32.294 1.00 46.28 103 LYS A N 1
ATOM 771 C CA . LYS A 1 103 ? -5.408 7.404 -33.313 1.00 46.28 103 LYS A CA 1
ATOM 772 C C . LYS A 1 103 ? -6.832 6.849 -33.293 1.00 46.28 103 LYS A C 1
ATOM 774 O O . LYS A 1 103 ? -7.646 7.303 -34.091 1.00 46.28 103 LYS A O 1
ATOM 779 N N . THR A 1 104 ? -7.172 5.934 -32.392 1.00 41.25 104 THR A N 1
ATOM 780 C CA . THR A 1 104 ? -8.544 5.422 -32.260 1.00 41.25 104 THR A CA 1
ATOM 781 C C . THR A 1 104 ? -8.967 5.437 -30.797 1.00 41.25 104 THR A C 1
ATOM 783 O O . THR A 1 104 ? -8.224 5.043 -29.908 1.00 41.25 104 THR A O 1
ATOM 786 N N . ALA A 1 105 ? -10.128 6.033 -30.567 1.00 40.28 105 ALA A N 1
ATOM 787 C CA . ALA A 1 105 ? -10.616 6.532 -29.295 1.00 40.28 105 ALA A CA 1
ATOM 788 C C . ALA A 1 105 ? -10.965 5.440 -28.265 1.00 40.28 105 ALA A C 1
ATOM 790 O O . ALA A 1 105 ? -11.481 4.392 -28.634 1.00 40.28 105 ALA A O 1
ATOM 791 N N . PHE A 1 106 ? -10.771 5.765 -26.978 1.00 41.97 106 PHE A N 1
ATOM 792 C CA . PHE A 1 106 ? -11.733 5.576 -25.875 1.00 41.97 106 PHE A CA 1
ATOM 793 C C . PHE A 1 106 ? -12.671 4.346 -25.945 1.00 41.97 106 PHE A C 1
ATOM 795 O O . PHE A 1 106 ? -13.884 4.478 -25.803 1.00 41.97 106 PHE A O 1
ATOM 802 N N . LEU A 1 107 ? -12.136 3.134 -26.111 1.00 43.22 107 LEU A N 1
ATOM 803 C CA . LEU A 1 107 ? -12.911 1.904 -25.936 1.00 43.22 107 LEU A CA 1
ATOM 804 C C . LEU A 1 107 ? -12.203 0.958 -24.967 1.00 43.22 107 LEU A C 1
ATOM 806 O O . LEU A 1 107 ? -11.038 0.606 -25.133 1.00 43.22 107 LEU A O 1
ATOM 810 N N . SER A 1 108 ? -12.952 0.520 -23.956 1.00 44.56 108 SER A N 1
ATOM 811 C CA . SER A 1 108 ? -12.523 -0.327 -22.834 1.00 44.56 108 SER A CA 1
ATOM 812 C C . SER A 1 108 ? -11.991 -1.715 -23.231 1.00 44.56 108 SER A C 1
ATOM 814 O O . SER A 1 108 ? -11.553 -2.462 -22.364 1.00 44.56 108 SER A O 1
ATOM 816 N N . ALA A 1 109 ? -12.012 -2.064 -24.521 1.00 42.41 109 ALA A N 1
ATOM 817 C CA . ALA A 1 109 ? -11.527 -3.335 -25.056 1.00 42.41 109 ALA A CA 1
ATOM 818 C C . ALA A 1 109 ? -10.045 -3.307 -25.494 1.00 42.41 109 ALA A C 1
ATOM 820 O O . ALA A 1 109 ? -9.436 -4.366 -25.621 1.00 42.41 109 ALA A O 1
ATOM 821 N N . ASP A 1 110 ? -9.430 -2.127 -25.654 1.00 41.44 110 ASP A N 1
ATOM 822 C CA . ASP A 1 110 ? -8.023 -2.004 -26.085 1.00 41.44 110 ASP A CA 1
ATOM 823 C C . ASP A 1 110 ? -6.997 -2.201 -24.952 1.00 41.44 110 ASP A C 1
ATOM 825 O O . ASP A 1 110 ? -5.790 -2.266 -25.197 1.00 41.44 110 ASP A O 1
ATOM 829 N N . VAL A 1 111 ? -7.456 -2.388 -23.708 1.00 47.38 111 VAL A N 1
ATOM 830 C CA . VAL A 1 111 ? -6.592 -2.794 -22.581 1.00 47.38 111 VAL A CA 1
ATOM 831 C C . VAL A 1 111 ? -5.991 -4.188 -22.820 1.00 47.38 111 VAL A C 1
ATOM 833 O O . VAL A 1 111 ? -4.897 -4.469 -22.340 1.00 47.38 111 VAL A O 1
ATOM 836 N N . ALA A 1 112 ? -6.645 -5.036 -23.623 1.00 47.88 112 ALA A N 1
ATOM 837 C CA . ALA A 1 112 ? -6.183 -6.392 -23.923 1.00 47.88 112 ALA A CA 1
ATOM 838 C C . ALA A 1 112 ? -5.076 -6.467 -25.000 1.00 47.88 112 ALA A C 1
ATOM 840 O O . ALA A 1 112 ? -4.451 -7.513 -25.155 1.00 47.88 112 ALA A O 1
ATOM 841 N N . GLY A 1 113 ? -4.826 -5.385 -25.752 1.00 49.06 113 GLY A N 1
ATOM 842 C CA . GLY A 1 113 ? -3.839 -5.357 -26.846 1.00 49.06 113 GLY A CA 1
ATOM 843 C C . GLY A 1 113 ? -2.547 -4.590 -26.537 1.00 49.06 113 GLY A C 1
ATOM 844 O O . GLY A 1 113 ? -1.606 -4.615 -27.339 1.00 49.06 113 GLY A O 1
ATOM 845 N N . GLY A 1 114 ? -2.500 -3.884 -25.404 1.00 57.91 114 GLY A N 1
ATOM 846 C CA . GLY A 1 114 ? -1.330 -3.126 -24.971 1.00 57.91 114 GLY A CA 1
ATOM 847 C C . GLY A 1 114 ? -0.254 -4.045 -24.402 1.00 57.91 114 GLY A C 1
ATOM 848 O O . GLY A 1 114 ? -0.530 -4.866 -23.533 1.00 57.91 114 GLY A O 1
ATOM 849 N N . ARG A 1 115 ? 0.989 -3.913 -24.877 1.00 74.31 115 ARG A N 1
ATOM 850 C CA . ARG A 1 115 ? 2.125 -4.626 -24.274 1.00 74.31 115 ARG A CA 1
ATOM 851 C C . ARG A 1 115 ? 2.413 -3.987 -22.911 1.00 74.31 115 ARG A C 1
ATOM 853 O O . ARG A 1 115 ? 2.512 -2.759 -22.852 1.00 74.31 115 ARG A O 1
ATOM 860 N N . LEU A 1 116 ? 2.552 -4.795 -21.85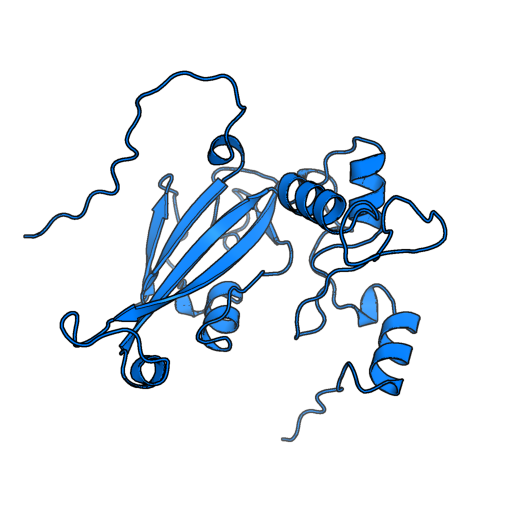6 1.00 82.19 116 LEU A N 1
ATOM 861 C CA . LEU A 1 116 ? 3.032 -4.329 -20.552 1.00 82.19 116 LEU A CA 1
ATOM 862 C C . LEU A 1 116 ? 4.343 -3.566 -20.761 1.00 82.19 116 LEU A C 1
ATOM 864 O O . LEU A 1 116 ? 5.259 -4.081 -21.393 1.00 82.19 116 LEU A O 1
ATOM 868 N N . PHE A 1 117 ? 4.398 -2.334 -20.272 1.00 87.44 117 PHE A N 1
ATOM 869 C CA . PHE A 1 117 ? 5.624 -1.544 -20.257 1.00 87.44 117 PHE A CA 1
ATOM 870 C C . PHE A 1 117 ? 6.286 -1.599 -18.879 1.00 87.44 117 PHE A C 1
ATOM 872 O O . PHE A 1 117 ? 7.505 -1.634 -18.777 1.00 87.44 117 PHE A O 1
ATOM 879 N N . GLY A 1 118 ? 5.483 -1.631 -17.815 1.00 91.12 118 GLY A N 1
ATOM 880 C CA . GLY A 1 118 ? 5.990 -1.716 -16.454 1.00 91.12 118 GLY A CA 1
ATOM 881 C C . GLY A 1 118 ? 4.944 -1.367 -15.406 1.00 91.12 118 GLY A C 1
ATOM 882 O O . GLY A 1 118 ? 3.746 -1.313 -15.685 1.00 91.12 118 GLY A O 1
ATOM 883 N N . VAL A 1 119 ? 5.410 -1.093 -14.196 1.00 92.31 119 VAL A N 1
ATOM 884 C CA . VAL A 1 119 ? 4.621 -0.647 -13.049 1.00 92.31 119 VAL A CA 1
ATOM 885 C C . VAL A 1 119 ? 5.115 0.728 -12.628 1.00 92.31 119 VAL A C 1
ATOM 887 O O . VAL A 1 119 ? 6.300 0.913 -12.356 1.00 92.31 119 VAL A O 1
ATOM 890 N N . ILE A 1 120 ? 4.196 1.688 -12.548 1.00 93.12 120 ILE A N 1
ATOM 891 C CA . ILE A 1 120 ? 4.455 2.991 -11.937 1.00 93.12 120 ILE A CA 1
ATOM 892 C C . ILE A 1 120 ? 3.884 2.993 -10.526 1.00 93.12 120 ILE A C 1
ATOM 894 O O . ILE A 1 120 ? 2.811 2.436 -10.278 1.00 93.12 120 ILE A O 1
ATOM 898 N N . GLY A 1 121 ? 4.580 3.632 -9.597 1.00 91.44 121 GLY A N 1
ATOM 899 C CA . GLY A 1 121 ? 4.087 3.761 -8.242 1.00 91.44 121 GLY A CA 1
ATOM 900 C C . GLY A 1 121 ? 4.647 4.952 -7.495 1.00 91.44 121 GLY A C 1
ATOM 901 O O . GLY A 1 121 ? 5.573 5.636 -7.931 1.00 91.44 121 GLY A O 1
ATOM 902 N N . VAL A 1 122 ? 4.034 5.197 -6.347 1.00 90.50 122 VAL A N 1
ATOM 903 C CA . VAL A 1 122 ? 4.443 6.215 -5.395 1.00 90.50 122 VAL A CA 1
ATOM 904 C C . VAL A 1 122 ? 4.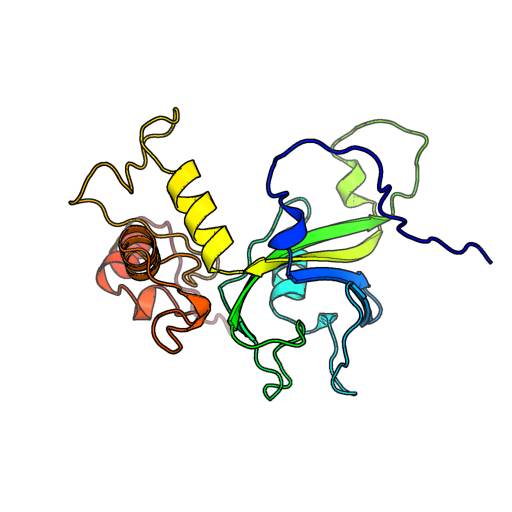529 5.596 -4.009 1.00 90.50 122 VAL A C 1
ATOM 906 O O . VAL A 1 122 ? 3.688 4.785 -3.618 1.00 90.50 122 VAL A O 1
ATOM 909 N N . ASN A 1 123 ? 5.557 5.979 -3.264 1.00 86.94 123 ASN A N 1
ATOM 910 C CA . ASN A 1 123 ? 5.659 5.694 -1.846 1.00 86.94 123 ASN A CA 1
ATOM 911 C C . ASN A 1 123 ? 5.243 6.932 -1.065 1.00 86.94 123 ASN A C 1
ATOM 913 O O . ASN A 1 123 ? 5.764 8.027 -1.290 1.00 86.94 123 ASN A O 1
ATOM 917 N N . VAL A 1 124 ? 4.331 6.735 -0.126 1.00 87.81 124 VAL A N 1
ATOM 918 C CA . VAL A 1 124 ? 3.885 7.755 0.825 1.00 87.81 124 VAL A CA 1
ATOM 919 C C . VAL A 1 124 ? 4.193 7.289 2.239 1.00 87.81 124 VAL A C 1
ATOM 921 O O . VAL A 1 124 ? 4.296 6.085 2.497 1.00 87.81 124 VAL A O 1
ATOM 924 N N . THR A 1 125 ? 4.356 8.232 3.162 1.00 86.69 125 THR A N 1
ATOM 925 C CA . THR A 1 125 ? 4.501 7.889 4.580 1.00 86.69 125 THR A CA 1
ATOM 926 C C . THR A 1 125 ? 3.238 7.196 5.083 1.00 86.69 125 THR A C 1
ATOM 928 O O . THR A 1 125 ? 2.121 7.532 4.676 1.00 86.69 125 THR A O 1
ATOM 931 N N . TYR A 1 126 ? 3.405 6.218 5.972 1.00 88.56 126 TYR A N 1
ATOM 932 C CA . TYR A 1 126 ? 2.258 5.505 6.528 1.00 88.56 126 TYR A CA 1
ATOM 933 C C . TYR A 1 126 ? 1.337 6.438 7.327 1.00 88.56 126 TYR A C 1
ATOM 935 O O . TYR A 1 126 ? 0.120 6.334 7.216 1.00 88.56 126 TYR A O 1
ATOM 943 N N . ASP A 1 127 ? 1.908 7.418 8.033 1.00 88.25 127 ASP A N 1
ATOM 944 C CA . ASP A 1 127 ? 1.165 8.475 8.726 1.00 88.25 127 ASP A CA 1
ATOM 945 C C . ASP A 1 127 ? 0.175 9.205 7.812 1.00 88.25 127 ASP A C 1
ATOM 947 O O . ASP A 1 127 ? -1.011 9.285 8.131 1.00 88.25 127 ASP A O 1
ATOM 951 N N . LEU A 1 128 ? 0.646 9.680 6.651 1.00 88.81 128 LEU A N 1
ATOM 952 C CA . LEU A 1 128 ? -0.198 10.377 5.682 1.00 88.81 128 LEU A CA 1
ATOM 953 C C . LEU A 1 128 ? -1.316 9.465 5.182 1.00 88.81 128 LEU A C 1
ATOM 955 O O . LEU A 1 128 ? -2.462 9.894 5.056 1.00 88.81 128 LEU A O 1
ATOM 959 N N . PHE A 1 129 ? -0.977 8.217 4.863 1.00 91.75 129 PHE A N 1
ATOM 960 C CA . PHE A 1 129 ? -1.947 7.268 4.338 1.00 91.75 129 PHE A CA 1
ATOM 961 C C . PHE A 1 129 ? -3.077 7.012 5.342 1.00 91.75 129 PHE A C 1
ATOM 963 O O . PHE A 1 129 ? -4.249 7.070 4.969 1.00 91.75 129 PHE A O 1
ATOM 970 N N . VAL A 1 130 ? -2.742 6.801 6.619 1.00 91.25 130 VAL A N 1
ATOM 971 C CA . VAL A 1 130 ? -3.740 6.592 7.677 1.00 91.25 130 VAL A CA 1
ATOM 972 C C . VAL A 1 130 ? -4.571 7.853 7.914 1.00 91.25 130 VAL A C 1
ATOM 974 O O . VAL A 1 130 ? -5.787 7.743 8.046 1.00 91.25 130 VAL A O 1
ATOM 977 N N . ASP A 1 131 ? -3.976 9.049 7.883 1.00 90.38 131 ASP A N 1
ATOM 978 C CA . ASP A 1 131 ? -4.737 10.303 7.986 1.00 90.38 131 ASP A CA 1
ATOM 979 C C . ASP A 1 131 ? -5.782 10.429 6.869 1.00 90.38 131 ASP A C 1
ATOM 981 O O . ASP A 1 131 ? -6.948 10.732 7.127 1.00 90.38 131 ASP A O 1
ATOM 985 N N . GLN A 1 132 ? -5.395 10.144 5.622 1.00 89.75 132 GLN A N 1
ATOM 986 C CA . GLN A 1 132 ? -6.320 10.167 4.486 1.00 89.75 132 GLN A CA 1
ATOM 987 C C . GLN A 1 132 ? -7.394 9.081 4.599 1.00 89.75 132 GLN A C 1
ATOM 989 O O . GLN A 1 132 ? -8.561 9.335 4.295 1.00 89.75 132 GLN A O 1
ATOM 994 N N . PHE A 1 133 ? -7.032 7.892 5.083 1.00 89.69 133 PHE A N 1
ATOM 995 C CA . PHE A 1 133 ? -7.987 6.820 5.344 1.00 89.69 133 PHE A CA 1
ATOM 996 C C . PHE A 1 133 ? -9.040 7.247 6.378 1.00 89.69 133 PHE A C 1
ATOM 998 O O . PHE A 1 133 ? -10.239 7.131 6.117 1.00 89.69 133 PHE A O 1
ATOM 1005 N N . ILE A 1 134 ? -8.616 7.818 7.508 1.00 88.69 134 ILE A N 1
ATOM 1006 C CA . ILE A 1 134 ? -9.502 8.342 8.557 1.00 88.69 134 ILE A CA 1
ATOM 1007 C C . ILE A 1 134 ? -10.462 9.390 7.981 1.00 88.69 134 ILE A C 1
ATOM 1009 O O . ILE A 1 134 ? -11.676 9.294 8.167 1.00 88.69 134 ILE A O 1
ATOM 1013 N N . LEU A 1 135 ? -9.937 10.359 7.225 1.00 86.94 135 LEU A N 1
ATOM 1014 C CA . LEU A 1 135 ? -10.751 11.407 6.603 1.00 86.94 135 LEU A CA 1
ATOM 1015 C C . LEU A 1 135 ? -11.779 10.829 5.622 1.00 86.94 135 LEU A C 1
ATOM 1017 O O . LEU A 1 135 ? -12.935 11.244 5.635 1.00 86.94 135 LEU A O 1
ATOM 1021 N N . SER A 1 136 ? -11.386 9.839 4.817 1.00 83.69 136 SER A N 1
ATOM 1022 C CA . SER A 1 136 ? -12.261 9.201 3.821 1.00 83.69 136 SER A CA 1
ATOM 1023 C C . SER A 1 136 ? -13.352 8.297 4.411 1.00 83.69 136 SER A C 1
ATOM 1025 O O . SER A 1 136 ? -14.304 7.934 3.718 1.00 83.69 136 SER A O 1
ATOM 1027 N N . THR A 1 137 ? -13.216 7.907 5.682 1.00 79.00 137 THR A N 1
ATOM 1028 C CA . THR A 1 137 ? -14.120 6.967 6.367 1.00 79.00 137 THR A CA 1
ATOM 1029 C C . THR A 1 137 ? -14.977 7.623 7.457 1.00 79.00 137 THR A C 1
ATOM 1031 O O . THR A 1 137 ? -15.845 6.966 8.048 1.00 79.00 137 THR A O 1
ATOM 1034 N N . SER A 1 138 ? -14.790 8.926 7.693 1.00 72.31 138 SER A N 1
ATOM 1035 C CA . SER A 1 138 ? -15.614 9.735 8.595 1.00 72.31 138 SER A CA 1
ATOM 1036 C C . SER A 1 138 ? -17.065 9.853 8.095 1.00 72.31 138 SER A C 1
ATOM 1038 O O . SER A 1 138 ? -17.341 9.956 6.898 1.00 72.31 138 SER A O 1
ATOM 1040 N N . SER A 1 139 ? -18.031 9.859 9.022 1.00 59.84 139 SER A N 1
ATOM 1041 C CA . SER A 1 139 ? -19.482 9.829 8.769 1.00 59.84 139 SER A CA 1
ATOM 1042 C C . SER A 1 139 ? -20.030 11.062 8.037 1.00 59.84 139 SER A C 1
ATOM 1044 O O . SER A 1 139 ? -21.222 11.084 7.713 1.00 59.84 139 SER A O 1
ATOM 1046 N N . SER A 1 140 ? -19.212 12.083 7.778 1.00 58.22 140 SER A N 1
ATOM 1047 C CA . SER A 1 140 ? -19.597 13.226 6.939 1.00 58.22 140 SER A CA 1
ATOM 1048 C C . SER A 1 140 ? -19.723 12.861 5.451 1.00 58.22 140 SER A C 1
ATOM 1050 O O . SER A 1 140 ? -20.356 13.594 4.690 1.00 58.22 140 SER A O 1
ATOM 1052 N N . GLN A 1 141 ? -19.190 11.707 5.034 1.00 55.38 141 GLN A N 1
ATOM 1053 C CA . GLN A 1 141 ? -19.262 11.212 3.661 1.00 55.38 141 GLN A CA 1
ATOM 1054 C C . GLN A 1 141 ? -20.442 10.238 3.462 1.00 55.38 141 GLN A C 1
ATOM 1056 O O . GLN A 1 141 ? -20.882 9.547 4.379 1.00 55.38 141 GLN A O 1
ATOM 1061 N N . ALA A 1 142 ? -20.974 10.155 2.236 1.00 48.88 142 ALA A N 1
ATOM 1062 C CA . ALA A 1 142 ? -22.193 9.397 1.904 1.00 48.88 142 ALA A CA 1
ATOM 1063 C C . ALA A 1 142 ? -22.131 7.873 2.187 1.00 48.88 142 ALA A C 1
ATOM 1065 O O . ALA A 1 142 ? -23.160 7.199 2.131 1.00 48.88 142 ALA A O 1
ATOM 1066 N N . ARG A 1 143 ? -20.952 7.318 2.508 1.00 53.59 143 ARG A N 1
ATOM 1067 C CA . ARG A 1 143 ? -20.752 5.922 2.928 1.00 53.59 143 ARG A CA 1
ATOM 1068 C C . ARG A 1 143 ? -20.294 5.890 4.389 1.00 53.59 143 ARG A C 1
ATOM 1070 O O . ARG A 1 143 ? -19.135 6.135 4.698 1.00 53.59 143 ARG A O 1
ATOM 1077 N N . LYS A 1 144 ? -21.239 5.602 5.286 1.00 56.50 144 LYS A N 1
ATOM 1078 C CA . LYS A 1 144 ? -21.078 5.593 6.748 1.00 56.50 144 LYS A CA 1
ATOM 1079 C C . LYS A 1 144 ? -20.255 4.391 7.229 1.00 56.50 144 LYS A C 1
ATOM 1081 O O . LYS A 1 144 ? -20.840 3.398 7.653 1.00 56.50 144 LYS A O 1
ATOM 1086 N N . LEU A 1 145 ? -18.927 4.479 7.196 1.00 66.69 145 LEU A N 1
ATOM 1087 C CA . LEU A 1 145 ? -18.081 3.533 7.938 1.00 66.69 145 LEU A CA 1
ATOM 1088 C C . LEU A 1 145 ? -17.956 3.961 9.409 1.00 66.69 145 LEU A C 1
ATOM 1090 O O . LEU A 1 145 ? -18.047 3.123 10.299 1.00 66.69 145 LEU A O 1
ATOM 1094 N N . GLY A 1 146 ? -17.901 5.273 9.679 1.00 71.25 146 GLY A N 1
ATOM 1095 C CA . GLY A 1 146 ? -18.019 5.818 11.036 1.00 71.25 146 GLY A CA 1
ATOM 1096 C C . GLY A 1 146 ? -16.826 5.490 11.932 1.00 71.25 146 GLY A C 1
ATOM 1097 O O . GLY A 1 146 ? -16.996 5.429 13.147 1.00 71.25 146 GLY A O 1
ATOM 1098 N N . CYS A 1 147 ? -15.645 5.299 11.337 1.00 75.94 147 CYS A N 1
ATOM 1099 C CA . CYS A 1 147 ? -14.419 4.886 12.024 1.00 75.94 147 CYS A CA 1
ATOM 1100 C C . CYS A 1 147 ? -13.961 5.871 13.110 1.00 75.94 147 CYS A C 1
ATOM 1102 O O . CYS A 1 147 ? -13.278 5.478 14.045 1.00 75.94 147 CYS A O 1
ATOM 1104 N N . THR A 1 148 ? -14.346 7.146 13.001 1.00 76.56 148 THR A N 1
ATOM 1105 C CA . THR A 1 148 ? -14.058 8.188 14.001 1.00 76.56 148 THR A CA 1
ATOM 1106 C C . THR A 1 148 ? -15.232 8.483 14.923 1.00 76.56 148 THR A C 1
ATOM 1108 O O . THR A 1 148 ? -15.045 8.915 16.056 1.00 76.56 148 THR A O 1
ATOM 1111 N N . ASP A 1 149 ? -16.455 8.278 14.438 1.00 74.38 149 ASP A N 1
ATOM 1112 C CA . ASP A 1 149 ? -17.659 8.839 15.061 1.00 74.38 149 ASP A CA 1
ATOM 1113 C C . ASP A 1 149 ? -18.379 7.819 15.948 1.00 74.38 149 ASP A C 1
ATOM 1115 O O . ASP A 1 149 ? -19.297 8.161 16.695 1.00 74.38 149 ASP A O 1
ATOM 1119 N N . ARG A 1 150 ? -17.979 6.546 15.858 1.00 77.25 150 ARG A N 1
ATOM 1120 C CA . ARG A 1 150 ? -18.536 5.441 16.635 1.00 77.25 150 ARG A CA 1
ATOM 1121 C C . ARG A 1 150 ? -17.414 4.754 17.412 1.00 77.25 150 ARG A C 1
ATOM 1123 O O . ARG A 1 150 ? -16.789 3.851 16.870 1.00 77.25 150 ARG A O 1
ATOM 1130 N N . PRO A 1 151 ? -17.209 5.083 18.699 1.00 74.50 151 PRO A N 1
ATOM 1131 C CA . PRO A 1 151 ? -16.110 4.523 19.495 1.00 74.50 151 PRO A CA 1
ATOM 1132 C C . PRO A 1 151 ? -16.207 3.004 19.721 1.00 74.50 151 PRO A C 1
ATOM 1134 O O . PRO A 1 151 ? -15.281 2.399 20.241 1.00 74.50 151 PRO A O 1
ATOM 1137 N N . GLN A 1 152 ? -17.333 2.382 19.360 1.00 82.00 152 GLN A N 1
ATOM 1138 C CA . GLN A 1 152 ? -17.537 0.932 19.424 1.00 82.00 152 GLN A CA 1
ATOM 1139 C C . GLN A 1 152 ? -17.203 0.213 18.107 1.00 82.00 152 GLN A C 1
ATOM 1141 O O . GLN A 1 152 ? -17.328 -1.006 18.036 1.00 82.00 152 GLN A O 1
ATOM 1146 N N . VAL A 1 153 ? -16.839 0.948 17.052 1.00 83.94 153 VAL A N 1
ATOM 1147 C CA . VAL A 1 153 ? -16.533 0.394 15.731 1.00 83.94 153 VAL A CA 1
ATOM 1148 C C . VAL A 1 153 ? -15.034 0.500 15.488 1.00 83.94 153 VAL A C 1
ATOM 1150 O O . VAL A 1 153 ? -14.484 1.595 15.448 1.00 83.94 153 VAL A O 1
ATOM 1153 N N . ALA A 1 154 ? -14.392 -0.645 15.286 1.00 85.69 154 ALA A N 1
ATOM 1154 C CA . ALA A 1 154 ? -13.011 -0.727 14.837 1.00 85.69 154 ALA A CA 1
ATOM 1155 C C . ALA A 1 154 ? -12.976 -0.880 13.310 1.00 85.69 154 ALA A C 1
ATOM 1157 O O . ALA A 1 154 ? -13.734 -1.670 12.745 1.00 85.69 154 ALA A O 1
ATOM 1158 N N . CYS A 1 155 ? -12.100 -0.130 12.642 1.00 87.88 155 CYS A N 1
ATOM 1159 C CA . CYS A 1 155 ? -11.961 -0.170 11.190 1.00 87.88 155 CYS A CA 1
ATOM 1160 C C . CYS A 1 155 ? -10.612 -0.738 10.767 1.00 87.88 155 CYS A C 1
ATOM 1162 O O . CYS A 1 155 ? -9.572 -0.371 11.313 1.00 87.88 155 CYS A O 1
ATOM 1164 N N . TYR A 1 156 ? -10.650 -1.581 9.739 1.00 89.00 156 TYR A N 1
ATOM 1165 C CA . TYR A 1 156 ? -9.474 -2.174 9.121 1.00 89.00 156 TYR A CA 1
ATOM 1166 C C . TYR A 1 156 ? -9.510 -1.927 7.617 1.00 89.00 156 TYR A C 1
ATOM 1168 O O . TYR A 1 156 ? -10.579 -1.849 7.006 1.00 89.00 156 TYR A O 1
ATOM 1176 N N . MET A 1 157 ? -8.328 -1.863 7.021 1.00 91.50 157 MET A N 1
ATOM 1177 C CA . MET A 1 157 ? -8.148 -2.028 5.587 1.00 91.50 157 MET A CA 1
ATOM 1178 C C . MET A 1 157 ? -7.231 -3.224 5.374 1.00 91.50 157 MET A C 1
ATOM 1180 O O . MET A 1 157 ? -6.178 -3.298 6.003 1.00 91.50 157 MET A O 1
ATOM 1184 N N . ILE A 1 158 ? -7.630 -4.139 4.499 1.00 91.62 158 ILE A N 1
ATOM 1185 C CA . ILE A 1 158 ? -6.879 -5.349 4.159 1.00 91.62 158 ILE A CA 1
ATOM 1186 C C . ILE A 1 158 ? -6.662 -5.416 2.648 1.00 91.62 158 ILE A C 1
ATOM 1188 O O . ILE A 1 158 ? -7.487 -4.898 1.888 1.00 91.62 158 ILE A O 1
ATOM 1192 N N . ASP A 1 159 ? -5.559 -6.025 2.219 1.00 89.50 159 ASP A N 1
ATOM 1193 C CA . ASP A 1 159 ? -5.408 -6.443 0.828 1.00 89.50 159 ASP A CA 1
ATOM 1194 C C . ASP A 1 159 ? -6.210 -7.734 0.553 1.00 89.50 159 ASP A C 1
ATOM 1196 O O . ASP A 1 159 ? -6.812 -8.340 1.440 1.00 89.50 159 ASP A O 1
ATOM 1200 N N . ASP A 1 160 ? -6.266 -8.129 -0.713 1.00 86.88 160 ASP A N 1
ATOM 1201 C CA . ASP A 1 160 ? -6.921 -9.358 -1.186 1.00 86.88 160 ASP A CA 1
ATOM 1202 C C . ASP A 1 160 ? -6.200 -10.643 -0.763 1.00 86.88 160 ASP A C 1
ATOM 1204 O 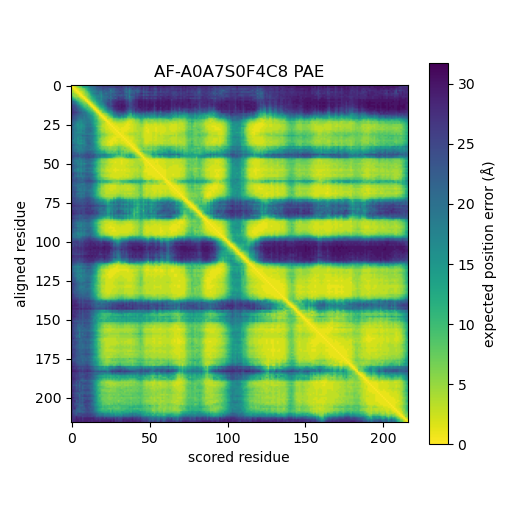O . ASP A 1 160 ? -6.801 -11.713 -0.787 1.00 86.88 160 ASP A O 1
ATOM 1208 N N . GLU A 1 161 ? -4.927 -10.547 -0.387 1.00 87.62 161 GLU A N 1
ATOM 1209 C CA . GLU A 1 161 ? -4.160 -11.648 0.186 1.00 87.62 161 GLU A CA 1
ATOM 1210 C C . GLU A 1 161 ? -4.325 -11.725 1.710 1.00 87.62 161 GLU A C 1
ATOM 1212 O O . GLU A 1 161 ? -3.691 -12.563 2.341 1.00 87.62 161 GLU A O 1
ATOM 1217 N N . GLY A 1 162 ? -5.169 -10.875 2.305 1.00 89.19 162 GLY A N 1
ATOM 1218 C CA . GLY A 1 162 ? -5.481 -10.886 3.730 1.00 89.19 162 GLY A CA 1
ATOM 1219 C C . GLY A 1 162 ? -4.469 -10.156 4.614 1.00 89.19 162 GLY A C 1
ATOM 1220 O O . GLY A 1 162 ? -4.573 -10.244 5.836 1.00 89.19 162 GLY A O 1
ATOM 1221 N N . TYR A 1 163 ? -3.511 -9.414 4.059 1.00 90.81 163 TYR A N 1
ATOM 1222 C CA . TYR A 1 163 ? -2.586 -8.595 4.842 1.00 90.81 163 TYR A CA 1
ATOM 1223 C C . TYR A 1 163 ? -3.220 -7.275 5.264 1.00 90.81 163 TYR A C 1
ATOM 1225 O O . TYR A 1 163 ? -3.858 -6.577 4.476 1.00 90.81 163 TYR A O 1
ATOM 1233 N N . VAL A 1 164 ? -2.995 -6.900 6.521 1.00 91.88 164 VAL A N 1
ATOM 1234 C CA . VAL A 1 164 ? -3.502 -5.650 7.084 1.00 91.88 164 VAL A CA 1
ATOM 1235 C C . VAL A 1 164 ? -2.718 -4.466 6.516 1.00 91.88 164 VAL A C 1
ATOM 1237 O O . VAL A 1 164 ? -1.504 -4.364 6.680 1.00 91.88 164 VAL A O 1
ATOM 1240 N N . ILE A 1 165 ? -3.436 -3.553 5.860 1.00 92.50 165 ILE A N 1
ATOM 1241 C CA . ILE A 1 165 ? -2.924 -2.273 5.358 1.00 92.50 165 ILE A CA 1
ATOM 1242 C C . ILE A 1 165 ? -3.095 -1.182 6.419 1.00 92.50 165 ILE A C 1
ATOM 1244 O O . ILE A 1 165 ? -2.168 -0.416 6.656 1.00 92.50 165 ILE A O 1
ATOM 1248 N N . VAL A 1 166 ? -4.271 -1.109 7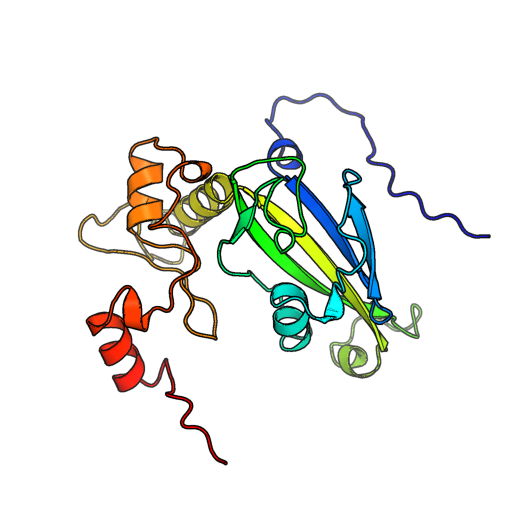.053 1.00 91.75 166 VAL A N 1
ATOM 1249 C CA . VAL A 1 166 ? -4.576 -0.172 8.148 1.00 91.75 166 VAL A CA 1
ATOM 1250 C C . VAL A 1 166 ? -5.221 -0.948 9.285 1.00 91.75 166 VAL A C 1
ATOM 1252 O O . VAL A 1 166 ? -6.212 -1.645 9.066 1.00 91.75 166 VAL A O 1
ATOM 1255 N N . SER A 1 167 ? -4.677 -0.808 10.493 1.00 90.38 167 SER A N 1
ATOM 1256 C CA . SER A 1 167 ? -5.226 -1.398 11.718 1.00 90.38 167 SER A CA 1
ATOM 1257 C C . SER A 1 167 ? -5.911 -0.340 12.597 1.00 90.38 167 SER A C 1
ATOM 1259 O O . SER A 1 167 ? -5.540 0.837 12.534 1.00 90.38 167 SER A O 1
ATOM 1261 N N . PRO A 1 168 ? -6.838 -0.725 13.492 1.00 89.06 168 PRO A N 1
ATOM 1262 C CA . PRO A 1 168 ? -7.419 0.185 14.473 1.00 89.06 168 PRO A CA 1
ATOM 1263 C C . PRO A 1 168 ? -6.364 0.798 15.376 1.00 89.06 168 PRO A C 1
ATOM 1265 O O . PRO A 1 168 ? -6.436 1.977 15.675 1.00 89.06 168 PRO A O 1
ATOM 1268 N N . GLN A 1 169 ? -5.322 0.041 15.729 1.00 88.00 169 GLN A N 1
ATOM 1269 C CA . GLN A 1 169 ? -4.204 0.560 16.518 1.00 88.00 169 GLN A CA 1
ATOM 1270 C C . GLN A 1 169 ? -3.492 1.716 15.802 1.00 88.00 169 GLN A C 1
ATOM 1272 O O . GLN A 1 169 ? -3.088 2.682 16.448 1.00 88.00 169 GLN A O 1
ATOM 1277 N N . ALA A 1 170 ? -3.348 1.637 14.473 1.00 89.25 170 ALA A N 1
ATOM 1278 C CA . ALA A 1 170 ? -2.794 2.726 13.675 1.00 89.25 170 ALA A CA 1
ATOM 1279 C C . ALA A 1 170 ? -3.730 3.945 13.671 1.00 89.25 170 ALA A C 1
ATOM 1281 O O . ALA A 1 170 ? -3.267 5.073 13.841 1.00 89.25 170 ALA A O 1
ATOM 1282 N N . ILE A 1 171 ? -5.040 3.720 13.536 1.00 89.62 171 ILE A N 1
ATOM 1283 C CA . ILE A 1 171 ? -6.059 4.776 13.593 1.00 89.62 171 ILE A CA 1
ATOM 1284 C C . ILE A 1 171 ? -6.039 5.467 14.963 1.00 89.62 171 ILE A C 1
ATOM 1286 O O . ILE A 1 171 ? -5.861 6.682 15.034 1.00 89.62 171 ILE A O 1
ATOM 1290 N N . ASP A 1 172 ? -6.130 4.701 16.048 1.00 88.19 172 ASP A N 1
ATOM 1291 C CA . ASP A 1 172 ? -6.124 5.192 17.426 1.00 88.19 172 ASP A CA 1
ATOM 1292 C C . ASP A 1 172 ? -4.849 5.979 17.735 1.00 88.19 172 ASP A C 1
ATOM 1294 O O . ASP A 1 172 ? -4.898 7.068 18.310 1.00 88.19 172 ASP A O 1
ATOM 1298 N N . ALA A 1 173 ? -3.689 5.464 17.317 1.00 88.38 173 ALA A N 1
ATOM 1299 C CA . ALA A 1 173 ? -2.420 6.155 17.492 1.00 88.38 173 ALA A CA 1
ATOM 1300 C C . ALA A 1 173 ? -2.410 7.515 16.774 1.00 88.38 173 ALA A C 1
ATOM 1302 O O . ALA A 1 173 ? -1.992 8.506 17.379 1.00 88.38 173 ALA A O 1
ATOM 1303 N N . ARG A 1 174 ? -2.915 7.596 15.535 1.00 88.69 174 ARG A N 1
ATOM 1304 C CA . ARG A 1 174 ? -3.028 8.867 14.799 1.00 88.69 174 ARG A CA 1
ATOM 1305 C C . ARG A 1 174 ? -4.016 9.830 15.449 1.00 88.69 174 ARG A C 1
ATOM 1307 O O . ARG A 1 174 ? -3.686 11.004 15.596 1.00 88.69 174 ARG A O 1
ATOM 1314 N N . LEU A 1 175 ? -5.171 9.348 15.912 1.00 85.94 175 LEU A N 1
ATOM 1315 C CA . LEU A 1 175 ? -6.160 10.164 16.631 1.00 85.94 175 LEU A CA 1
ATOM 1316 C C . LEU A 1 175 ? -5.610 10.718 17.957 1.00 85.94 175 LEU A C 1
ATOM 1318 O O . LEU A 1 175 ? -5.961 11.825 18.356 1.00 85.94 175 LEU A O 1
ATOM 1322 N N . MET A 1 176 ? -4.694 9.995 18.610 1.00 87.94 176 MET A N 1
ATOM 1323 C CA . MET A 1 176 ? -3.950 10.467 19.788 1.00 87.94 176 MET A CA 1
ATOM 1324 C C . MET A 1 176 ? -2.760 11.386 19.449 1.00 87.94 176 MET A C 1
ATOM 1326 O O . MET A 1 176 ? -2.008 11.765 20.348 1.00 87.94 176 MET A O 1
ATOM 1330 N N . GLY A 1 177 ? -2.542 11.723 18.174 1.00 86.44 177 GLY A N 1
ATOM 1331 C CA . GLY A 1 177 ? -1.432 12.567 17.726 1.00 86.44 177 GLY A CA 1
ATOM 1332 C C . GLY A 1 177 ? -0.065 11.874 17.723 1.00 86.44 177 GLY A C 1
ATOM 1333 O O . GLY A 1 177 ? 0.962 12.551 17.672 1.00 86.44 177 GLY A O 1
ATOM 1334 N N . LYS A 1 178 ? -0.018 10.537 17.784 1.00 86.00 178 LYS A N 1
ATOM 1335 C CA . LYS A 1 178 ? 1.234 9.772 17.704 1.00 86.00 178 LYS A CA 1
ATOM 1336 C C . LYS A 1 178 ? 1.681 9.614 16.252 1.00 86.00 178 LYS A C 1
ATOM 1338 O O . LYS A 1 178 ? 0.868 9.587 15.327 1.00 86.00 178 LYS A O 1
ATOM 1343 N N . ASN A 1 179 ? 2.992 9.490 16.072 1.00 81.56 179 ASN A N 1
ATOM 1344 C CA . ASN A 1 179 ? 3.610 9.226 14.780 1.00 81.56 179 ASN A CA 1
ATOM 1345 C C . ASN A 1 179 ? 3.844 7.711 14.616 1.00 81.56 179 ASN A C 1
ATOM 1347 O O . ASN A 1 179 ? 4.483 7.079 15.460 1.00 81.56 179 ASN A O 1
ATOM 1351 N N . LEU A 1 180 ? 3.290 7.139 13.550 1.00 79.56 180 LEU A N 1
ATOM 1352 C CA . LEU A 1 180 ? 3.315 5.714 13.228 1.00 79.56 180 LEU A CA 1
ATOM 1353 C C . LEU A 1 180 ? 4.676 5.258 12.716 1.00 79.56 180 LEU A C 1
ATOM 1355 O O . LEU A 1 180 ? 5.064 4.120 12.966 1.00 79.56 180 LEU A O 1
ATOM 1359 N N . SER A 1 181 ? 5.424 6.135 12.044 1.00 63.31 181 SER A N 1
ATOM 1360 C CA . SER A 1 181 ? 6.725 5.783 11.468 1.00 63.31 181 SER A CA 1
ATOM 1361 C C . SER A 1 181 ? 7.792 5.369 12.500 1.00 63.31 181 SER A C 1
ATOM 1363 O O . SER A 1 181 ? 8.801 4.784 12.111 1.00 63.31 181 SER A O 1
ATOM 1365 N N . PHE A 1 182 ? 7.542 5.565 13.804 1.00 58.75 182 PHE A N 1
ATOM 1366 C CA . PHE A 1 182 ? 8.419 5.144 14.910 1.00 58.75 182 PHE A CA 1
ATOM 1367 C C . PHE A 1 182 ? 7.902 3.947 15.735 1.00 58.75 182 PHE A C 1
ATOM 1369 O O . PHE A 1 182 ? 8.596 3.480 16.638 1.00 58.75 182 PHE A O 1
ATOM 1376 N N . LEU A 1 183 ? 6.703 3.425 15.455 1.00 59.84 183 LEU A N 1
ATOM 1377 C CA . L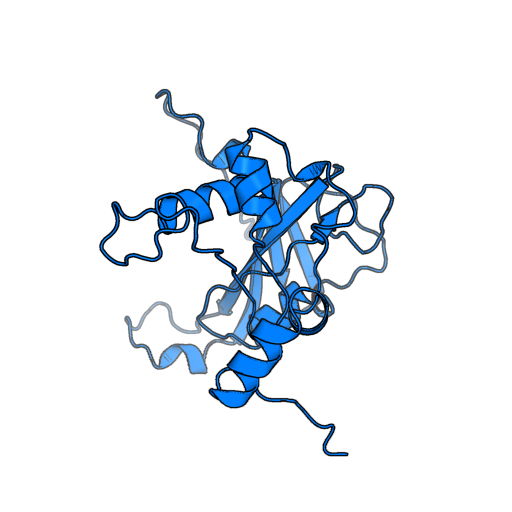EU A 1 183 ? 6.143 2.259 16.153 1.00 59.84 183 LEU A CA 1
ATOM 1378 C C . LEU A 1 183 ? 6.566 0.981 15.406 1.00 59.84 183 LEU A C 1
ATOM 1380 O O . LEU A 1 183 ? 5.895 0.526 14.486 1.00 59.84 183 LEU A O 1
ATOM 1384 N N . SER A 1 184 ? 7.736 0.433 15.751 1.00 56.19 184 SER A N 1
ATOM 1385 C CA . SER A 1 184 ? 8.502 -0.415 14.819 1.00 56.19 184 SER A CA 1
ATOM 1386 C C . SER A 1 184 ? 8.138 -1.909 14.752 1.00 56.19 184 SER A C 1
ATOM 1388 O O . SER A 1 184 ? 8.809 -2.634 14.020 1.00 56.19 184 SER A O 1
ATOM 1390 N N . SER A 1 185 ? 7.138 -2.412 15.484 1.00 57.06 185 SER A N 1
ATOM 1391 C CA . SER A 1 185 ? 6.825 -3.858 15.475 1.00 57.06 185 SER A CA 1
ATOM 1392 C C . SER A 1 185 ? 5.349 -4.210 15.308 1.00 57.06 185 SER A C 1
ATOM 1394 O O . SER A 1 185 ? 5.053 -5.172 14.609 1.00 57.06 185 SER A O 1
ATOM 1396 N N . SER A 1 186 ? 4.413 -3.438 15.870 1.00 60.69 186 SER A N 1
ATOM 1397 C CA . SER A 1 186 ? 2.973 -3.737 15.757 1.00 60.69 186 SER A CA 1
ATOM 1398 C C . SER A 1 186 ? 2.321 -3.231 14.465 1.00 60.69 186 SER A C 1
ATOM 1400 O O . SER A 1 186 ? 1.180 -3.582 14.182 1.00 60.69 186 SER A O 1
ATOM 1402 N N . LEU A 1 187 ? 3.023 -2.392 13.696 1.00 69.38 187 LEU A N 1
ATOM 1403 C CA . LEU A 1 187 ? 2.527 -1.778 12.456 1.00 69.38 187 LEU A CA 1
ATOM 1404 C C . LEU A 1 187 ? 3.149 -2.375 11.188 1.00 69.38 187 LEU A C 1
ATOM 1406 O O . LEU A 1 187 ? 2.893 -1.893 10.085 1.00 69.38 187 LEU A O 1
ATOM 1410 N N . LEU A 1 188 ? 3.993 -3.395 11.351 1.00 73.56 188 LEU A N 1
ATOM 1411 C CA . LEU A 1 188 ? 4.505 -4.189 10.242 1.00 73.56 188 LEU A CA 1
ATOM 1412 C C . LEU A 1 188 ? 3.378 -5.038 9.642 1.00 73.56 188 LEU A C 1
ATOM 1414 O O . LEU A 1 188 ? 2.407 -5.341 10.339 1.00 73.56 188 LEU A O 1
ATOM 1418 N N . PRO A 1 189 ? 3.494 -5.424 8.361 1.00 75.50 189 PRO A N 1
ATOM 1419 C CA . PRO A 1 189 ? 2.417 -6.116 7.685 1.00 75.50 189 PRO A CA 1
ATOM 1420 C C . PRO A 1 189 ? 2.245 -7.497 8.315 1.00 75.50 189 PRO A C 1
ATOM 1422 O O . PRO A 1 189 ? 3.126 -8.352 8.231 1.00 75.50 189 PRO A O 1
ATOM 1425 N N . SER A 1 190 ? 1.102 -7.692 8.960 1.00 87.56 190 SER A N 1
ATOM 1426 C CA . SER A 1 190 ? 0.651 -8.964 9.509 1.00 87.56 190 SER A CA 1
ATOM 1427 C C . SER A 1 190 ? -0.544 -9.463 8.708 1.00 87.56 190 SER A C 1
ATOM 1429 O O . SER A 1 190 ? -1.326 -8.678 8.159 1.00 87.56 190 SER A O 1
ATOM 1431 N N . HIS A 1 191 ? -0.670 -10.782 8.606 1.00 90.25 191 HIS A N 1
ATOM 1432 C CA . HIS A 1 191 ? -1.851 -11.382 8.010 1.00 90.25 191 HIS A CA 1
ATOM 1433 C C . HIS A 1 191 ? -3.026 -11.272 8.992 1.00 90.25 191 HIS A C 1
ATOM 1435 O O . HIS A 1 191 ? -2.846 -11.386 10.207 1.00 90.25 191 HIS A O 1
ATOM 1441 N N . LEU A 1 192 ? -4.241 -11.056 8.483 1.00 90.56 192 LEU A N 1
ATOM 1442 C CA . LEU A 1 192 ? -5.427 -10.833 9.311 1.00 90.56 192 LEU A CA 1
ATOM 1443 C C . LEU A 1 192 ? -5.710 -12.014 10.246 1.00 90.56 192 LEU A C 1
ATOM 1445 O O . LEU A 1 192 ? -6.186 -11.804 11.353 1.00 90.56 192 LEU A O 1
ATOM 1449 N N . THR A 1 193 ? -5.377 -13.241 9.840 1.00 90.31 193 THR A N 1
ATOM 1450 C CA . THR A 1 193 ? -5.5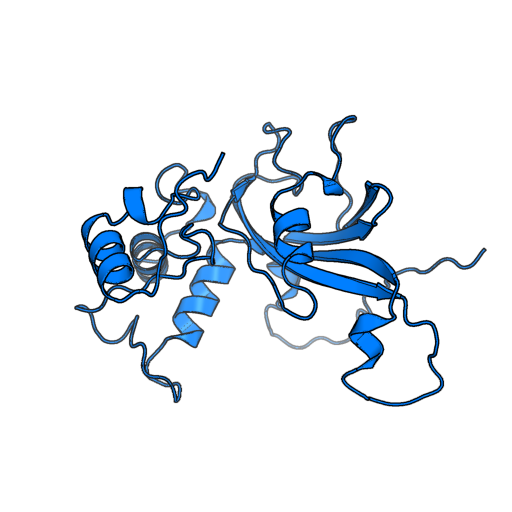31 -14.435 10.696 1.00 90.31 193 THR A CA 1
ATOM 1451 C C . THR A 1 193 ? -4.692 -14.379 11.965 1.00 90.31 193 THR A C 1
ATOM 1453 O O . THR A 1 193 ? -5.089 -14.956 12.972 1.00 90.31 193 THR A O 1
ATOM 1456 N N . ASP A 1 194 ? -3.550 -13.694 11.919 1.00 88.88 194 ASP A N 1
ATOM 1457 C CA . ASP A 1 194 ? -2.643 -13.567 13.060 1.00 88.88 194 ASP A CA 1
ATOM 1458 C C . ASP A 1 194 ? -3.016 -12.349 13.906 1.00 88.88 194 ASP A C 1
ATOM 1460 O O . ASP A 1 194 ? -2.950 -12.391 15.133 1.00 88.88 194 ASP A O 1
ATOM 1464 N N . ALA A 1 195 ? -3.414 -11.260 13.241 1.00 87.06 195 ALA A N 1
ATOM 1465 C CA . ALA A 1 195 ? -3.792 -10.017 13.897 1.00 87.06 195 ALA A CA 1
ATOM 1466 C C . ALA A 1 195 ? -5.155 -10.117 14.600 1.00 87.06 195 ALA A C 1
ATOM 1468 O O . ALA A 1 195 ? -5.298 -9.648 15.724 1.00 87.06 195 ALA A O 1
ATOM 1469 N N . GLU A 1 196 ? -6.148 -10.718 13.939 1.00 89.31 196 GLU A N 1
ATOM 1470 C CA . GLU A 1 196 ? -7.549 -10.757 14.368 1.00 89.31 196 GLU A CA 1
ATOM 1471 C C . GLU A 1 196 ? -8.199 -12.116 14.033 1.00 89.31 196 GLU A C 1
ATOM 1473 O O . GLU A 1 196 ? -9.017 -12.221 13.108 1.00 89.31 196 GLU A O 1
ATOM 1478 N N . PRO A 1 197 ? -7.883 -13.182 14.793 1.00 91.00 197 PRO A N 1
ATOM 1479 C CA . PRO A 1 197 ? -8.317 -14.543 14.473 1.00 91.00 197 PRO A CA 1
ATOM 1480 C C . PRO A 1 197 ? -9.841 -14.675 14.372 1.00 91.00 197 PRO A C 1
ATOM 1482 O O . PRO A 1 197 ? -10.352 -15.278 13.432 1.00 91.00 197 PRO A O 1
ATOM 1485 N N . LEU A 1 198 ? -10.574 -14.041 15.294 1.00 91.44 198 LEU A N 1
ATOM 1486 C CA . LEU A 1 198 ? -12.039 -14.098 15.348 1.00 91.44 198 LEU A CA 1
ATOM 1487 C C . LEU A 1 198 ? -12.694 -13.407 14.145 1.00 91.44 198 LEU A C 1
ATOM 1489 O O . LEU A 1 198 ? -13.689 -13.895 13.614 1.00 91.44 198 LEU A O 1
ATOM 1493 N N . ILE A 1 199 ? -12.125 -12.285 13.690 1.00 90.38 199 ILE A N 1
ATOM 1494 C CA . ILE A 1 199 ? -12.613 -11.588 12.493 1.00 90.38 199 ILE A CA 1
ATOM 1495 C C . ILE A 1 199 ? -12.322 -12.441 11.262 1.00 90.38 199 ILE A C 1
ATOM 1497 O O . ILE A 1 199 ? -13.194 -12.607 10.412 1.00 90.38 199 ILE A O 1
ATOM 1501 N N . SER A 1 200 ? -11.122 -13.019 11.177 1.00 91.06 200 SER A N 1
ATOM 1502 C CA . SER A 1 200 ? -10.753 -13.876 10.050 1.00 91.06 200 SER A CA 1
ATOM 1503 C C . SER A 1 200 ? -11.663 -15.104 9.934 1.00 91.06 200 SER A C 1
ATOM 1505 O O . SER A 1 200 ? -12.093 -15.437 8.833 1.00 91.06 200 SER A O 1
ATOM 1507 N N . GLU A 1 201 ? -12.038 -15.726 11.056 1.00 91.38 201 GLU A N 1
ATOM 1508 C CA . GLU A 1 201 ? -12.974 -16.853 11.081 1.00 91.38 201 GLU A CA 1
ATOM 1509 C C . GLU A 1 201 ? -14.362 -16.436 10.589 1.00 91.38 201 GLU A C 1
ATOM 1511 O O . GLU A 1 201 ? -14.931 -17.102 9.725 1.00 91.38 201 GLU A O 1
ATOM 1516 N N . GLN A 1 202 ? -14.876 -15.295 11.053 1.00 91.06 202 GLN A N 1
ATOM 1517 C CA . GLN A 1 202 ? -16.156 -14.774 10.579 1.00 91.06 202 GLN A CA 1
ATOM 1518 C C . GLN A 1 202 ? -16.133 -14.472 9.072 1.00 91.06 202 GLN A C 1
ATOM 1520 O O . GLN A 1 202 ? -17.060 -14.846 8.359 1.00 91.06 202 GLN A O 1
ATOM 1525 N N . LEU A 1 203 ? -15.068 -13.848 8.558 1.00 90.69 203 LEU A N 1
ATOM 1526 C CA . LEU A 1 203 ? -14.930 -13.551 7.126 1.00 90.69 203 LEU A CA 1
ATOM 1527 C C . LEU A 1 203 ? -14.807 -14.816 6.266 1.00 90.69 203 LEU A C 1
ATOM 1529 O O . LEU A 1 203 ? -15.281 -14.831 5.128 1.00 90.69 203 LEU A O 1
ATOM 1533 N N . LEU A 1 204 ? -14.191 -15.876 6.796 1.00 90.56 204 LEU A N 1
ATOM 1534 C CA . LEU A 1 204 ? -14.168 -17.194 6.159 1.00 90.56 204 LEU A CA 1
ATOM 1535 C C . LEU A 1 204 ? -15.571 -17.819 6.130 1.00 90.56 204 LEU A C 1
ATOM 1537 O O . LEU A 1 204 ? -15.976 -18.353 5.099 1.00 90.56 204 LEU A O 1
ATOM 1541 N N . LEU A 1 205 ? -16.330 -17.725 7.228 1.00 92.12 205 LEU A N 1
ATOM 1542 C CA . LEU A 1 205 ? -17.707 -18.229 7.310 1.00 92.12 205 LEU A CA 1
ATOM 1543 C C . LEU A 1 205 ? -18.660 -17.481 6.369 1.00 92.12 205 LEU A C 1
ATOM 1545 O O . LEU A 1 205 ? -19.535 -18.096 5.762 1.00 92.12 205 LEU A O 1
ATOM 1549 N N . GLU A 1 206 ? -18.475 -16.170 6.215 1.00 92.00 206 GLU A N 1
ATOM 1550 C CA . GLU A 1 206 ? -19.247 -15.334 5.289 1.00 92.00 206 GLU A CA 1
ATOM 1551 C C . GLU A 1 206 ? -18.816 -15.492 3.820 1.00 92.00 206 GLU A C 1
ATOM 1553 O O . GLU A 1 206 ? -19.452 -14.932 2.927 1.00 92.00 206 GLU A O 1
ATOM 1558 N N . GLY A 1 207 ? -17.755 -16.259 3.544 1.00 88.06 207 GLY A N 1
ATOM 1559 C CA . GLY A 1 207 ? -17.237 -16.478 2.191 1.00 88.06 207 GLY A CA 1
ATOM 1560 C C . GLY A 1 207 ? -16.550 -15.253 1.578 1.00 88.06 207 GLY A C 1
ATOM 1561 O O . GLY A 1 207 ? -16.359 -15.202 0.364 1.00 88.06 207 GLY A O 1
ATOM 1562 N N . VAL A 1 208 ? -16.182 -14.266 2.401 1.00 87.31 208 VAL A N 1
ATOM 1563 C CA . VAL A 1 208 ? -15.405 -13.086 1.986 1.00 87.31 208 VAL A CA 1
ATOM 1564 C C . VAL A 1 208 ? -13.939 -13.462 1.782 1.00 87.31 208 VAL A C 1
ATOM 1566 O O . VAL A 1 208 ? -13.297 -12.983 0.850 1.00 87.31 208 VAL A O 1
ATOM 1569 N N . MET A 1 209 ? -13.417 -14.342 2.638 1.00 85.88 209 MET A N 1
ATOM 1570 C CA . MET A 1 209 ? -12.095 -14.946 2.496 1.00 85.88 209 MET A CA 1
ATOM 1571 C C . MET A 1 209 ? -12.225 -16.413 2.100 1.00 85.88 209 MET A C 1
ATOM 1573 O O . MET A 1 209 ? -13.161 -17.101 2.504 1.00 85.88 209 MET A O 1
ATOM 1577 N N . VAL A 1 210 ? -11.250 -16.916 1.345 1.00 86.00 210 VAL A N 1
ATOM 1578 C CA . VAL A 1 210 ? -11.154 -18.337 1.002 1.00 86.00 210 VAL A CA 1
ATOM 1579 C C . VAL A 1 210 ? -9.799 -18.845 1.456 1.00 86.00 210 VAL A C 1
ATOM 1581 O O . VAL A 1 210 ? -8.764 -18.262 1.137 1.00 86.00 210 VAL A O 1
ATOM 1584 N N . LYS A 1 211 ? -9.796 -19.959 2.189 1.00 79.69 211 LYS A N 1
ATOM 1585 C CA . LYS A 1 211 ? -8.554 -20.647 2.520 1.00 79.69 211 LYS A CA 1
ATOM 1586 C C . LYS A 1 211 ? -8.026 -21.319 1.259 1.00 79.69 211 LYS A C 1
ATOM 1588 O O . LYS A 1 211 ? -8.602 -22.301 0.793 1.00 79.69 211 LYS A O 1
ATOM 1593 N N . VAL A 1 212 ? -6.918 -20.810 0.733 1.00 77.88 212 VAL A N 1
ATOM 1594 C CA . VAL A 1 212 ? -6.157 -21.534 -0.283 1.00 77.88 212 VAL A CA 1
ATOM 1595 C C . VAL A 1 212 ? -5.552 -22.744 0.420 1.00 77.88 212 VAL A C 1
ATOM 1597 O O . VAL A 1 212 ? -4.682 -22.624 1.279 1.00 77.88 212 VAL A O 1
ATOM 1600 N N . THR A 1 213 ? -6.109 -23.915 0.138 1.00 73.75 213 THR A N 1
ATOM 1601 C CA . THR A 1 213 ? -5.437 -25.177 0.435 1.00 73.75 213 THR A CA 1
ATOM 1602 C C . THR A 1 213 ? -4.585 -25.474 -0.781 1.00 73.75 213 THR A C 1
ATOM 1604 O O . THR A 1 213 ? -5.096 -25.381 -1.895 1.00 73.75 213 THR A O 1
ATOM 1607 N N . ASP A 1 214 ? -3.297 -25.747 -0.579 1.00 50.44 214 ASP A N 1
ATOM 1608 C CA . ASP A 1 214 ? -2.402 -26.121 -1.669 1.00 50.44 214 ASP A CA 1
ATOM 1609 C C . ASP A 1 214 ? -2.997 -27.332 -2.394 1.00 50.44 214 ASP A C 1
ATOM 1611 O O . ASP A 1 214 ? -2.925 -28.469 -1.924 1.00 50.44 214 ASP A O 1
ATOM 1615 N N . THR A 1 215 ? -3.629 -27.092 -3.540 1.00 45.41 215 THR A N 1
ATOM 1616 C CA . THR A 1 215 ? -3.806 -28.129 -4.543 1.00 45.41 215 THR A CA 1
ATOM 1617 C C . THR A 1 215 ? -2.430 -28.348 -5.149 1.00 45.41 215 THR A C 1
ATOM 1619 O O . THR A 1 215 ? -1.963 -27.505 -5.917 1.00 45.41 215 THR A O 1
ATOM 1622 N N . GLN A 1 216 ? -1.777 -29.428 -4.711 1.00 35.94 216 GLN A N 1
ATOM 1623 C CA . GLN A 1 216 ? -0.606 -30.010 -5.372 1.00 35.94 216 GLN A CA 1
ATOM 1624 C C . GLN A 1 216 ? -0.860 -30.240 -6.861 1.00 35.94 216 GLN A C 1
ATOM 1626 O O . GLN A 1 216 ? -1.999 -30.636 -7.209 1.00 35.94 216 GLN A O 1
#

Organism: NCBI:txid3032

Secondary structure (DSSP, 8-state):
------------------GGGGEEEEEEEETTS-EEEES--PPPTT--GGGSHHHHHHHTSTTS-EEPPPEEE-TT-TT--S-SS-EEEEEEEEEEEE-S-TTS---TTGGGTSEEEEEEEEEEEHHHHHHHHHHHHSTTSSS---TTT-TT----EE-TTSBEEE-HHHHHHHHTT--GGG-TTTTS--BHHHH-HHHHHHHHHTTSS-------

Foldseek 3Di:
DDDDDPDDDDDDDDDDPDPVVFFQKKKWAFPVQDIDMPPDDDADPPDRPCPDPVFVVQVVPAPDKDKDAKAWDDPPDNNRGGDPDTFIKIKIKHWDFAQPDPPDDDDPPSSVVTHTTTMIIIIGGLLVVLVVVCVVAPCVDPDNPNCPPDPVHWDWDADLQQKTRDGSVSNVCVVVVHGRGPVPPPRHIDGCCVVPVPVVVVCVVVVVHDDDDDPD

Solvent-accessible surface area (backbone atoms only — not comparable to full-atom values): 13161 Å² total; per-residue (Å²): 136,88,83,84,75,92,72,82,84,86,82,80,96,69,100,58,96,52,78,71,82,54,50,69,32,42,37,40,34,32,76,84,46,52,72,47,57,39,70,80,73,89,75,63,98,82,71,55,54,64,79,32,66,67,42,48,61,21,66,77,33,75,92,43,83,36,70,42,49,30,38,69,22,34,81,85,40,87,84,32,90,66,57,100,43,76,29,32,31,30,42,39,29,28,63,39,63,44,73,92,57,98,84,65,77,100,54,92,70,56,73,80,73,31,50,76,46,28,38,37,34,37,32,30,41,40,52,60,52,51,53,52,50,52,64,72,26,25,59,92,41,98,59,73,68,21,56,77,78,33,95,89,47,82,50,73,40,64,46,96,87,39,32,34,53,38,46,44,68,57,51,52,37,47,76,70,71,49,71,56,51,74,50,85,67,89,64,49,60,42,46,36,61,77,75,37,48,71,60,42,51,51,34,42,74,73,62,77,43,78,86,85,68,87,78,127

Sequence (216 aa):
SLSWSIVPSSTTTSSSSSLQDNVQSIFLACDDGVMLIFPGQVFDDFADPTMQRWYLSTLRRAGQVCISPPRAVSASNPTSFFLNGQGIVITISTIVNHSKSAKTAFLSADVAGGRLFGVIGVNVTYDLFVDQFILSTSSSQARKLGCTDRPQVACYMIDDEGYVIVSPQAIDARLMGKNLSFLSSSLLPSHLTDAEPLISEQLLLEGVMVKVTDTQ

Radius of gyration: 19.56 Å; Cα contacts (8 Å, |Δi|>4): 326; chains: 1; bounding box: 46×61×53 Å